Protein AF-A0A949W935-F1 (afdb_monomer)

Radius of gyration: 24.94 Å; Cα contacts (8 Å, |Δi|>4): 251; chains: 1; bounding box: 55×50×83 Å

Foldseek 3Di:
DDDDDDDDDPPPPPPPPPPPPPDDDPLQDDDDFVNVQVQVLVVQVVPFDFWFAWDPVLVVVCVVVQQWDQDVPQNQDIWGDVVVCQLLVQQFDTPPPDPDQGNDPDDDDDRRNTTGGPDTWGKGFPFFPDWADPDSFKIKTWTKIATDRPPSNPVSPSTTPGIDTDIFMWGRDSVGIHTDDD

Structure (mmCIF, N/CA/C/O backbone):
data_AF-A0A949W935-F1
#
_entry.id   AF-A0A949W935-F1
#
loop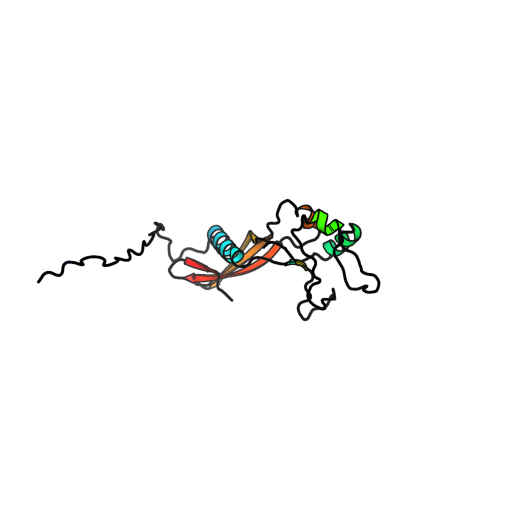_
_atom_site.group_PDB
_atom_site.id
_atom_site.type_symbol
_atom_site.label_atom_id
_atom_site.label_alt_id
_atom_site.label_comp_id
_atom_site.label_asym_id
_atom_site.label_entity_id
_atom_site.label_seq_id
_atom_site.pdbx_PDB_ins_code
_atom_site.Cartn_x
_atom_site.Cartn_y
_atom_site.Cartn_z
_atom_site.occupancy
_atom_site.B_iso_or_equiv
_atom_site.auth_seq_id
_atom_site.auth_comp_id
_atom_site.auth_asym_id
_atom_site.auth_atom_id
_atom_site.pdbx_PDB_model_num
ATOM 1 N N . MET A 1 1 ? 35.987 30.326 61.143 1.00 37.59 1 MET A N 1
ATOM 2 C CA . MET A 1 1 ? 36.252 29.909 59.749 1.00 37.59 1 MET A CA 1
ATOM 3 C C . MET A 1 1 ? 34.923 29.783 59.027 1.00 37.59 1 MET A C 1
ATOM 5 O O . MET A 1 1 ? 34.035 29.102 59.515 1.00 37.59 1 MET A O 1
ATOM 9 N N . ASN A 1 2 ? 34.791 30.535 57.937 1.00 37.44 2 ASN A N 1
ATOM 10 C CA . ASN A 1 2 ? 33.629 30.649 57.059 1.00 37.44 2 ASN A CA 1
ATOM 11 C C . ASN A 1 2 ? 33.675 29.574 55.967 1.00 37.44 2 ASN A C 1
ATOM 13 O O . ASN A 1 2 ? 34.666 29.539 55.245 1.00 37.44 2 ASN A O 1
ATOM 17 N N . VAL A 1 3 ? 32.585 28.829 55.768 1.00 41.47 3 VAL A N 1
ATOM 18 C CA . VAL A 1 3 ? 32.155 28.272 54.465 1.00 41.47 3 VAL A CA 1
ATOM 19 C C . VAL A 1 3 ? 30.617 28.233 54.514 1.00 41.47 3 VAL A C 1
ATOM 21 O O . VAL A 1 3 ? 30.042 27.401 55.201 1.00 41.47 3 VAL A O 1
ATOM 24 N N . LYS A 1 4 ? 29.922 29.325 54.176 1.00 39.19 4 LYS A N 1
ATOM 25 C CA . LYS A 1 4 ? 29.335 29.641 52.857 1.00 39.19 4 LYS A CA 1
ATOM 26 C C . LYS A 1 4 ? 28.553 28.488 52.196 1.00 39.19 4 LYS A C 1
ATOM 28 O O . LYS A 1 4 ? 29.149 27.561 51.675 1.00 39.19 4 LYS A O 1
ATOM 33 N N . HIS A 1 5 ? 27.229 28.681 52.169 1.00 37.78 5 HIS A N 1
ATOM 34 C CA . HIS A 1 5 ? 26.264 28.413 51.090 1.00 37.78 5 HIS A CA 1
ATOM 35 C C . HIS A 1 5 ? 26.341 27.103 50.288 1.00 37.78 5 HIS A C 1
ATOM 37 O O . HIS A 1 5 ? 27.242 26.924 49.481 1.00 37.78 5 HIS A O 1
ATOM 43 N N . ALA A 1 6 ? 25.235 26.350 50.311 1.00 38.25 6 ALA A N 1
ATOM 44 C CA . ALA A 1 6 ? 24.387 26.196 49.121 1.00 38.25 6 ALA A CA 1
ATOM 45 C C . ALA A 1 6 ? 22.997 25.658 49.517 1.00 38.25 6 ALA A C 1
ATOM 47 O O . ALA A 1 6 ? 22.800 24.468 49.739 1.00 38.25 6 ALA A O 1
ATOM 48 N N . PHE A 1 7 ? 22.029 26.571 49.611 1.00 41.03 7 PHE A N 1
ATOM 49 C CA . PHE A 1 7 ? 20.626 26.258 49.338 1.00 41.03 7 PHE A CA 1
ATOM 50 C C . PHE A 1 7 ? 20.459 25.955 47.837 1.00 41.03 7 PHE A C 1
ATOM 52 O O . PHE A 1 7 ? 21.315 26.343 47.042 1.00 41.03 7 PHE A O 1
ATOM 59 N N . SER A 1 8 ? 19.299 25.389 47.475 1.00 35.97 8 SER A N 1
ATOM 60 C CA . SER A 1 8 ? 18.724 25.245 46.118 1.00 35.97 8 SER A CA 1
ATOM 61 C C . SER A 1 8 ? 19.458 24.259 45.193 1.00 35.97 8 SER A C 1
ATOM 63 O O . SER A 1 8 ? 20.619 24.440 44.874 1.00 35.97 8 SER A O 1
ATOM 65 N N . HIS A 1 9 ? 18.863 23.165 44.719 1.00 36.59 9 HIS A N 1
ATOM 66 C CA . HIS A 1 9 ? 17.549 23.066 44.092 1.00 36.59 9 HIS A CA 1
ATOM 67 C C . HIS A 1 9 ? 16.904 21.695 44.355 1.00 36.59 9 HIS A C 1
ATOM 69 O O . HIS A 1 9 ? 17.311 20.686 43.783 1.00 36.59 9 HIS A O 1
ATOM 75 N N . LEU A 1 10 ? 15.831 21.669 45.148 1.00 36.34 10 LEU A N 1
ATOM 76 C CA . LEU A 1 10 ? 14.785 20.660 44.984 1.00 36.34 10 LEU A CA 1
ATOM 77 C C . LEU A 1 10 ? 14.138 20.947 43.627 1.00 36.34 10 LEU A C 1
ATOM 79 O O . LEU A 1 10 ? 13.329 21.866 43.501 1.00 36.34 10 LEU A O 1
ATOM 83 N N . GLN A 1 11 ? 14.552 20.217 42.591 1.00 37.44 11 GLN A N 1
ATOM 84 C CA . GLN A 1 11 ? 13.811 20.166 41.338 1.00 37.44 11 GLN A CA 1
ATOM 85 C C . GLN A 1 11 ? 12.489 19.460 41.626 1.00 37.44 11 GLN A C 1
ATOM 87 O O . GLN A 1 11 ? 12.366 18.240 41.562 1.00 37.44 11 GLN A O 1
ATOM 92 N N . LEU A 1 12 ? 11.503 20.273 41.995 1.00 35.59 12 LEU A N 1
ATOM 93 C CA . LEU A 1 12 ? 10.097 19.952 41.888 1.00 35.59 12 LEU A CA 1
ATOM 94 C C . LEU A 1 12 ? 9.855 19.650 40.403 1.00 35.59 12 LEU A C 1
ATOM 96 O O . LEU A 1 12 ? 9.681 20.560 39.593 1.00 35.59 12 LEU A O 1
ATOM 100 N N . ILE A 1 13 ? 9.929 18.374 40.027 1.00 37.50 13 ILE A N 1
ATOM 101 C CA . ILE A 1 13 ? 9.426 17.908 38.739 1.00 37.50 13 ILE A CA 1
ATOM 102 C C . ILE A 1 13 ? 7.914 18.073 38.839 1.00 37.50 13 ILE A C 1
ATOM 104 O O . ILE A 1 13 ? 7.187 17.176 39.261 1.00 37.50 13 ILE A O 1
ATOM 108 N N . ILE A 1 14 ? 7.445 19.272 38.501 1.00 37.84 14 ILE A N 1
ATOM 109 C CA . ILE A 1 14 ? 6.077 19.481 38.065 1.00 37.84 14 ILE A CA 1
ATOM 110 C C . ILE A 1 14 ? 5.993 18.668 36.782 1.00 37.84 14 ILE A C 1
ATOM 112 O O . ILE A 1 14 ? 6.378 19.121 35.704 1.00 37.84 14 ILE A O 1
ATOM 116 N N . VAL A 1 15 ? 5.549 17.419 36.922 1.00 38.03 15 VAL A N 1
ATOM 117 C CA . VAL A 1 15 ? 4.899 16.714 35.832 1.00 38.03 15 VAL A CA 1
ATOM 118 C C . VAL A 1 15 ? 3.756 17.639 35.461 1.00 38.03 15 VAL A C 1
ATOM 120 O O . VAL A 1 15 ? 2.747 17.718 36.160 1.00 38.03 15 VAL A O 1
ATOM 123 N N . ALA A 1 16 ? 3.975 18.432 34.415 1.00 37.12 16 ALA A N 1
ATOM 124 C CA . ALA A 1 16 ? 2.915 19.088 33.695 1.00 37.12 16 ALA A CA 1
ATOM 125 C C . ALA A 1 16 ? 2.084 17.955 33.099 1.00 37.12 16 ALA A C 1
ATOM 127 O O . ALA A 1 16 ? 2.235 17.571 31.941 1.00 37.12 16 ALA A O 1
ATOM 128 N N . SER A 1 17 ? 1.221 17.386 33.938 1.00 37.34 17 SER A N 1
ATOM 129 C CA . SER A 1 17 ? -0.054 16.862 33.523 1.00 37.34 17 SER A CA 1
ATOM 130 C C . SER A 1 17 ? -0.691 18.026 32.792 1.00 37.34 17 SER A C 1
ATOM 132 O O . SER A 1 17 ? -1.318 18.900 33.389 1.00 37.34 17 SER A O 1
ATOM 134 N N . VAL A 1 18 ? -0.464 18.077 31.483 1.00 40.22 18 VAL A N 1
ATOM 135 C CA . VAL A 1 18 ? -1.425 18.653 30.566 1.00 40.22 18 VAL A CA 1
ATOM 136 C C . VAL A 1 18 ? -2.667 17.812 30.810 1.00 40.22 18 VAL A C 1
ATOM 138 O O . VAL A 1 18 ? -2.900 16.793 30.167 1.00 40.22 18 VAL A O 1
ATOM 141 N N . VAL A 1 19 ? -3.428 18.213 31.828 1.00 38.22 19 VAL A N 1
ATOM 142 C CA . VAL A 1 19 ? -4.843 17.937 31.941 1.00 38.22 19 VAL A CA 1
ATOM 143 C C . VAL A 1 19 ? -5.409 18.687 30.750 1.00 38.22 19 VAL A C 1
ATOM 145 O O . VAL A 1 19 ? -5.862 19.824 30.845 1.00 38.22 19 VAL A O 1
ATOM 148 N N . CYS A 1 20 ? -5.278 18.065 29.576 1.00 37.75 20 CYS A N 1
ATOM 149 C CA . CYS A 1 20 ? -6.255 18.250 28.538 1.00 37.75 20 CYS A CA 1
ATOM 150 C C . CYS A 1 20 ? -7.566 18.003 29.260 1.00 37.75 20 CYS A C 1
ATOM 152 O O . CYS A 1 20 ? -7.806 16.920 29.791 1.00 37.75 20 CYS A O 1
ATOM 154 N N . SER A 1 21 ? -8.346 19.062 29.365 1.00 37.97 21 SER A N 1
ATOM 155 C CA . SER A 1 21 ? -9.757 19.051 29.661 1.00 37.97 21 SER A CA 1
ATOM 156 C C . SER A 1 21 ? -10.449 18.154 28.633 1.00 37.97 21 SER A C 1
ATOM 158 O O . SER A 1 21 ? -11.120 18.610 27.714 1.00 37.97 21 SER A O 1
ATOM 160 N N . SER A 1 22 ? -10.274 16.841 28.767 1.00 39.53 22 SER A N 1
ATOM 161 C CA . SER A 1 22 ? -11.191 15.863 28.229 1.00 39.53 22 SER A CA 1
ATOM 162 C C . SER A 1 22 ? -12.425 15.963 29.104 1.00 39.53 22 SER A C 1
ATOM 164 O O . SER A 1 22 ? -12.529 15.332 30.157 1.00 39.53 22 SER A O 1
ATOM 166 N N . CYS A 1 23 ? -13.334 16.835 28.667 1.00 46.38 23 CYS A N 1
ATOM 167 C CA . CYS A 1 23 ? -14.766 16.701 28.869 1.00 46.38 23 CYS A CA 1
ATOM 168 C C . CYS A 1 23 ? -15.108 15.218 29.026 1.00 46.38 23 CYS A C 1
ATOM 170 O O . CYS A 1 23 ? -14.696 14.428 28.175 1.00 46.38 23 CYS A O 1
ATOM 172 N N . GLY A 1 24 ? -15.795 14.870 30.119 1.00 42.03 24 GLY A N 1
ATOM 173 C CA . GLY A 1 24 ? -16.106 13.501 30.520 1.00 42.03 24 GLY A CA 1
ATOM 174 C C . GLY A 1 24 ? -16.406 12.602 29.329 1.00 42.03 24 GLY A C 1
ATOM 175 O O . GLY A 1 24 ? -17.503 12.628 28.774 1.00 42.03 24 GLY A O 1
ATOM 176 N N . ARG A 1 25 ? -15.405 11.824 28.916 1.00 55.44 25 ARG A N 1
ATOM 177 C CA . ARG A 1 25 ? -15.627 10.724 27.994 1.00 55.44 25 ARG A CA 1
ATOM 178 C C . ARG A 1 25 ? -16.309 9.662 28.825 1.00 55.44 25 ARG A C 1
ATOM 180 O O . ARG A 1 25 ? -15.706 9.144 29.759 1.00 55.44 25 ARG A O 1
ATOM 187 N N . ASP A 1 26 ? -17.576 9.409 28.520 1.00 62.25 26 ASP A N 1
ATOM 188 C CA . ASP A 1 26 ? -18.286 8.268 29.072 1.00 62.25 26 ASP A CA 1
ATOM 189 C C . ASP A 1 26 ? -17.419 7.023 28.820 1.00 62.25 26 ASP A C 1
ATOM 191 O O . ASP A 1 26 ? -17.167 6.687 27.654 1.00 62.25 26 ASP A O 1
ATOM 195 N N . PRO A 1 27 ? -16.928 6.348 29.875 1.00 60.19 27 PRO A N 1
ATOM 196 C CA . PRO A 1 27 ? -16.088 5.172 29.725 1.00 60.19 27 PRO A CA 1
ATOM 197 C C . PRO A 1 27 ? -16.829 4.031 29.036 1.00 60.19 27 PRO A C 1
ATOM 199 O O . PRO A 1 27 ? -16.161 3.079 28.647 1.00 60.19 27 PRO A O 1
ATOM 202 N N . ASN A 1 28 ? -18.154 4.135 28.831 1.00 66.62 28 ASN A N 1
ATOM 203 C CA . ASN A 1 28 ? -19.007 3.202 28.093 1.00 66.62 28 ASN A CA 1
ATOM 204 C C . ASN A 1 28 ? -19.289 3.603 26.634 1.00 66.62 28 ASN A C 1
ATOM 206 O O . ASN A 1 28 ? -19.871 2.803 25.897 1.00 66.62 28 ASN A O 1
ATOM 210 N N . ALA A 1 29 ? -18.808 4.759 26.161 1.00 79.56 29 ALA A N 1
ATOM 211 C CA . ALA A 1 29 ? -19.058 5.210 24.793 1.00 79.56 29 ALA A CA 1
ATOM 212 C C . ALA A 1 29 ? -18.579 4.182 23.737 1.00 79.56 29 ALA A C 1
ATOM 214 O O . ALA A 1 29 ? -17.490 3.603 23.872 1.00 79.56 29 ALA A O 1
ATOM 215 N N . PRO A 1 30 ? -19.379 3.910 22.688 1.00 87.06 30 PRO A N 1
ATOM 216 C CA . PRO A 1 30 ? -18.955 3.059 21.582 1.00 87.06 30 PRO A CA 1
ATOM 217 C C . PRO A 1 30 ? -17.835 3.737 20.781 1.00 87.06 30 PRO A C 1
ATOM 219 O O . PRO A 1 30 ? -17.790 4.963 20.685 1.00 87.06 30 PRO A O 1
ATOM 222 N N . LEU A 1 31 ? -16.951 2.938 20.172 1.00 91.00 31 LEU A N 1
ATOM 223 C CA . LEU A 1 31 ? -15.905 3.454 19.287 1.00 91.00 31 LEU A CA 1
ATOM 224 C C . LEU A 1 31 ? -16.539 4.183 18.095 1.00 91.00 31 LEU A C 1
ATOM 226 O O . LEU A 1 31 ? -17.261 3.577 17.298 1.00 91.00 31 LEU A O 1
ATOM 230 N N . THR A 1 32 ? -16.252 5.476 17.954 1.00 92.75 32 THR A N 1
ATOM 231 C CA . THR A 1 32 ? -16.741 6.270 16.821 1.00 92.75 32 THR A CA 1
ATOM 232 C C . THR A 1 32 ? -15.844 6.103 15.597 1.00 92.75 32 THR A C 1
ATOM 234 O O . THR A 1 32 ? -14.687 5.682 15.689 1.00 92.75 32 THR A O 1
ATOM 237 N N . ARG A 1 33 ? -16.363 6.453 14.414 1.00 93.56 33 ARG A N 1
ATOM 238 C CA . ARG A 1 33 ? -15.577 6.396 13.171 1.00 93.56 33 ARG A CA 1
ATOM 239 C C . ARG A 1 33 ? -14.441 7.411 13.178 1.00 93.56 33 ARG A C 1
ATOM 241 O O . ARG A 1 33 ? -13.371 7.114 12.653 1.00 93.56 33 ARG A O 1
ATOM 248 N N . GLU A 1 34 ? -14.660 8.579 13.767 1.00 93.12 34 GLU A N 1
ATOM 249 C CA . GLU A 1 34 ? -13.675 9.651 13.890 1.00 93.12 34 GLU A CA 1
ATOM 250 C C . GLU A 1 34 ? -12.519 9.213 14.793 1.00 93.12 34 GLU A C 1
ATOM 252 O O . GLU A 1 34 ? -11.354 9.341 14.414 1.00 93.12 34 GLU A O 1
ATOM 257 N N . GLU A 1 35 ? -12.836 8.620 15.948 1.00 92.75 35 GLU A N 1
ATOM 258 C CA . GLU A 1 35 ? -11.832 8.086 16.865 1.00 92.75 35 GLU A CA 1
ATOM 259 C C . GLU A 1 35 ? -11.051 6.932 16.230 1.00 92.75 35 GLU A C 1
ATOM 261 O O . GLU A 1 35 ? -9.819 6.951 16.241 1.00 92.75 35 GLU A O 1
ATOM 266 N N . ALA A 1 36 ? -11.745 5.976 15.605 1.00 93.81 36 ALA A N 1
ATOM 267 C CA . ALA A 1 36 ? -11.099 4.882 14.888 1.00 93.81 36 ALA A CA 1
ATOM 268 C C . ALA A 1 36 ? -10.170 5.412 13.786 1.00 93.81 36 ALA A C 1
ATOM 270 O O . ALA A 1 36 ? -9.017 5.002 13.694 1.00 93.81 36 ALA A O 1
ATOM 271 N N . THR A 1 37 ? -10.629 6.378 12.986 1.00 94.94 37 THR A N 1
ATOM 272 C CA . THR A 1 37 ? -9.827 6.995 11.919 1.00 94.94 37 THR A CA 1
ATOM 273 C C . THR A 1 37 ? -8.569 7.658 12.473 1.00 94.94 37 THR A C 1
ATOM 275 O O . THR A 1 37 ? -7.484 7.472 11.921 1.00 94.94 37 THR A O 1
ATOM 278 N N . MET A 1 38 ? -8.686 8.413 13.568 1.00 94.31 38 MET A N 1
ATOM 279 C CA . MET A 1 38 ? -7.549 9.065 14.217 1.00 94.31 38 MET A CA 1
AT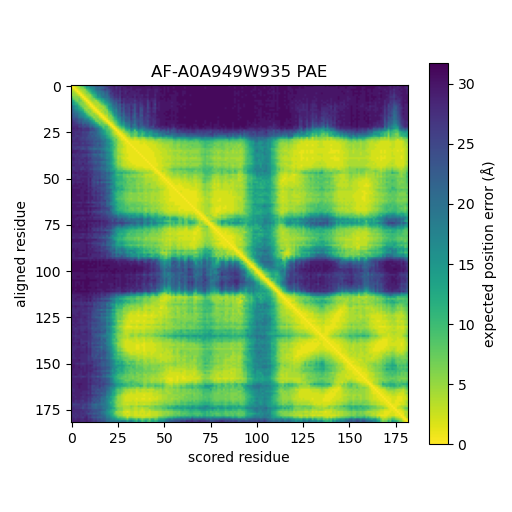OM 280 C C . MET A 1 38 ? -6.520 8.037 14.699 1.00 94.31 38 MET A C 1
ATOM 282 O O . MET A 1 38 ? -5.341 8.149 14.365 1.00 94.31 38 MET A O 1
ATOM 286 N N . GLN A 1 39 ? -6.960 7.017 15.434 1.00 92.94 39 GLN A N 1
ATOM 287 C CA . GLN A 1 39 ? -6.063 6.012 16.002 1.00 92.94 39 GLN A CA 1
ATOM 288 C C . GLN A 1 39 ? -5.432 5.110 14.939 1.00 92.94 39 GLN A C 1
ATOM 290 O O . GLN A 1 39 ? -4.245 4.798 15.025 1.00 92.94 39 GLN A O 1
ATOM 295 N N . ILE A 1 40 ? -6.181 4.739 13.894 1.00 93.50 40 ILE A N 1
ATOM 296 C CA . ILE A 1 40 ? -5.627 3.994 12.758 1.00 93.50 40 ILE A CA 1
ATOM 297 C C . ILE A 1 40 ? -4.579 4.845 12.046 1.00 93.50 40 ILE A C 1
ATOM 299 O O . ILE A 1 40 ? -3.491 4.352 11.778 1.00 93.50 40 ILE A O 1
ATOM 303 N N . ASN A 1 41 ? -4.847 6.124 11.770 1.00 91.69 41 ASN A N 1
ATOM 304 C CA . ASN A 1 41 ? -3.852 6.991 11.135 1.00 91.69 41 ASN A CA 1
ATOM 305 C C . ASN A 1 41 ? -2.591 7.157 12.000 1.00 91.69 41 ASN A C 1
ATOM 307 O O . ASN A 1 41 ? -1.488 7.146 11.457 1.00 91.69 41 ASN A O 1
ATOM 311 N N . GLN A 1 42 ? -2.727 7.255 13.327 1.00 91.00 42 GLN A N 1
ATOM 312 C CA . GLN A 1 42 ? -1.582 7.256 14.247 1.00 91.00 42 GLN A CA 1
ATOM 313 C C . GLN A 1 42 ? -0.794 5.939 14.175 1.00 91.00 42 GLN A C 1
ATOM 315 O O . GLN A 1 42 ? 0.432 5.966 14.080 1.00 91.00 42 GLN A O 1
ATOM 320 N N . HIS A 1 43 ? -1.484 4.795 14.153 1.00 90.25 43 HIS A N 1
ATOM 321 C CA . HIS A 1 43 ? -0.860 3.481 13.992 1.00 90.25 43 HIS A CA 1
ATOM 322 C C . HIS A 1 43 ? -0.135 3.346 12.639 1.00 90.25 43 HIS A C 1
ATOM 324 O O . HIS A 1 43 ? 1.003 2.886 12.581 1.00 90.25 43 HIS A O 1
ATOM 330 N N . LEU A 1 44 ? -0.761 3.788 11.546 1.00 87.81 44 LEU A N 1
ATOM 331 C CA . LEU A 1 44 ? -0.185 3.754 10.199 1.00 87.81 44 LEU A CA 1
ATOM 332 C C . LEU A 1 44 ? 1.017 4.696 10.056 1.00 87.81 44 LEU A C 1
ATOM 334 O O . LEU A 1 44 ? 1.976 4.359 9.364 1.00 87.81 44 LEU A O 1
ATOM 338 N N . ALA A 1 45 ? 1.019 5.844 10.739 1.00 86.50 45 ALA A N 1
ATOM 339 C CA . ALA A 1 45 ? 2.152 6.771 10.734 1.00 86.50 45 ALA A CA 1
ATOM 340 C C . ALA A 1 45 ? 3.432 6.145 11.317 1.00 86.50 45 ALA A C 1
ATOM 342 O O . ALA A 1 45 ? 4.533 6.503 10.901 1.00 86.50 45 ALA A O 1
ATOM 343 N N . GLN A 1 46 ? 3.296 5.179 12.229 1.00 83.94 46 GLN A N 1
ATOM 344 C CA . GLN A 1 46 ? 4.416 4.429 12.808 1.00 83.94 46 GLN A CA 1
ATOM 345 C C . GLN A 1 46 ? 4.928 3.306 11.887 1.00 83.94 46 GLN A C 1
ATOM 347 O O . GLN A 1 46 ? 5.957 2.697 12.174 1.00 83.94 46 GLN A O 1
ATOM 352 N N . ARG A 1 47 ? 4.232 3.019 10.778 1.00 79.06 47 ARG A N 1
ATOM 353 C CA . ARG A 1 47 ? 4.524 1.910 9.856 1.00 79.06 47 ARG A CA 1
ATOM 354 C C . ARG A 1 47 ? 4.722 2.422 8.424 1.00 79.06 47 ARG A C 1
ATOM 356 O O . ARG A 1 47 ? 3.896 2.144 7.553 1.00 79.06 47 ARG A O 1
ATOM 363 N N . PRO A 1 48 ? 5.805 3.175 8.154 1.00 72.50 48 PRO A N 1
ATOM 364 C CA . PRO A 1 48 ? 6.064 3.696 6.820 1.00 72.50 48 PRO A CA 1
ATOM 365 C C . PRO A 1 48 ? 6.235 2.575 5.791 1.00 72.50 48 PRO A C 1
ATOM 367 O O . PRO A 1 48 ? 6.915 1.577 6.042 1.00 72.50 48 PRO A O 1
ATOM 370 N N . ILE A 1 49 ? 5.666 2.768 4.599 1.00 76.44 49 ILE A N 1
ATOM 371 C CA . ILE A 1 49 ? 5.848 1.843 3.482 1.00 76.44 49 ILE A CA 1
ATOM 372 C C . ILE A 1 49 ? 7.116 2.207 2.718 1.00 76.44 49 ILE A C 1
ATOM 374 O O . ILE A 1 49 ? 7.305 3.347 2.299 1.00 76.44 49 ILE A O 1
ATOM 378 N N . THR A 1 50 ? 7.964 1.204 2.501 1.00 73.44 50 THR A N 1
ATOM 379 C CA . THR A 1 50 ? 9.227 1.323 1.755 1.00 73.44 50 THR A CA 1
ATOM 380 C C . THR A 1 50 ? 9.203 0.582 0.414 1.00 73.44 50 THR A C 1
ATOM 382 O O . THR A 1 50 ? 10.182 0.593 -0.334 1.00 73.44 50 THR A O 1
ATOM 385 N N . SER A 1 51 ? 8.090 -0.088 0.094 1.00 74.00 51 SER A N 1
ATOM 386 C CA . SER A 1 51 ? 7.899 -0.798 -1.169 1.00 74.00 51 SER A CA 1
ATOM 387 C C . SER A 1 51 ? 6.447 -0.730 -1.638 1.00 74.00 51 SER A C 1
ATOM 389 O O . SER A 1 51 ? 5.528 -1.070 -0.896 1.00 74.00 51 SER A O 1
ATOM 391 N N . LEU A 1 52 ? 6.252 -0.311 -2.887 1.00 76.25 52 LEU A N 1
ATOM 392 C CA . LEU A 1 52 ? 4.957 -0.218 -3.555 1.00 76.25 52 LEU A CA 1
ATOM 393 C C . LEU A 1 52 ? 4.751 -1.428 -4.456 1.00 76.25 52 LEU A C 1
ATOM 395 O O . LEU A 1 52 ? 5.532 -1.663 -5.376 1.00 76.25 52 LEU A O 1
ATOM 399 N N . LYS A 1 53 ? 3.682 -2.187 -4.228 1.00 77.88 53 LYS A N 1
ATOM 400 C CA . LYS A 1 53 ? 3.354 -3.343 -5.068 1.00 77.88 53 LYS A CA 1
ATOM 401 C C . LYS A 1 53 ? 2.771 -2.892 -6.404 1.00 77.88 53 LYS A C 1
ATOM 403 O O . LYS A 1 53 ? 1.917 -2.008 -6.438 1.00 77.88 53 LYS A O 1
ATOM 408 N N . LEU A 1 54 ? 3.183 -3.541 -7.488 1.00 76.19 54 LEU A N 1
ATOM 409 C CA . LEU A 1 54 ? 2.563 -3.365 -8.804 1.00 76.19 54 LEU A CA 1
ATOM 410 C C . LEU A 1 54 ? 1.285 -4.201 -8.908 1.00 76.19 54 LEU A C 1
ATOM 412 O O . LEU A 1 54 ? 1.268 -5.351 -8.463 1.00 76.19 54 LEU A O 1
ATOM 416 N N . THR A 1 55 ? 0.240 -3.668 -9.542 1.00 78.81 55 THR A N 1
ATOM 417 C CA . THR A 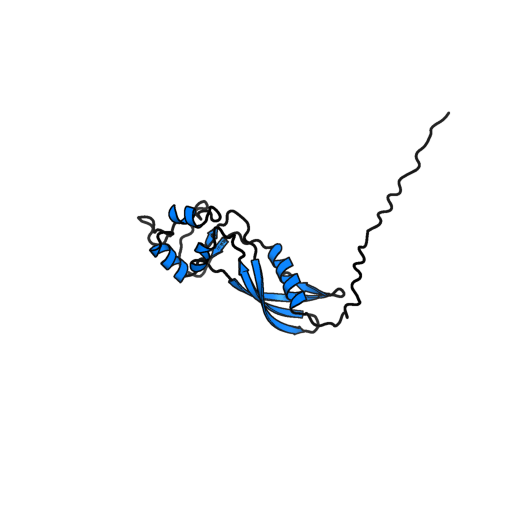1 55 ? -0.917 -4.492 -9.920 1.00 78.81 55 THR A CA 1
ATOM 418 C C . THR A 1 55 ? -0.545 -5.392 -11.097 1.00 78.81 55 THR A C 1
ATOM 420 O O . THR A 1 55 ? 0.401 -5.119 -11.842 1.00 78.81 55 THR A O 1
ATOM 423 N N . ARG A 1 56 ? -1.280 -6.492 -11.292 1.00 80.06 56 ARG A N 1
ATOM 424 C CA . ARG A 1 56 ? -1.049 -7.385 -12.439 1.00 80.06 56 ARG A CA 1
ATOM 425 C C . ARG A 1 56 ? -1.168 -6.632 -13.768 1.00 80.06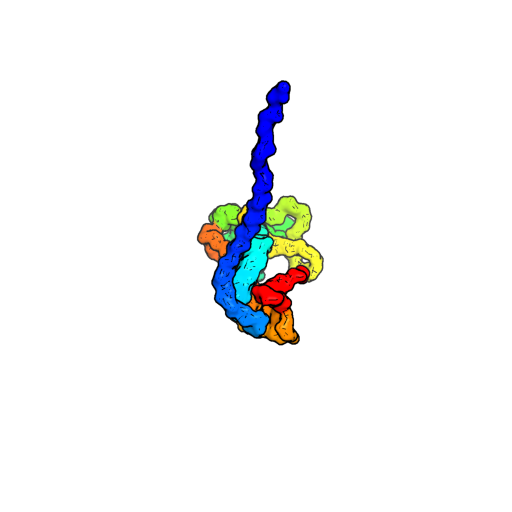 56 ARG A C 1
ATOM 427 O O . ARG A 1 56 ? -0.286 -6.747 -14.613 1.00 80.06 56 ARG A O 1
ATOM 434 N N . GLU A 1 57 ? -2.234 -5.856 -13.928 1.00 81.50 57 GLU A N 1
ATOM 435 C CA . GLU A 1 57 ? -2.467 -5.010 -15.105 1.00 81.50 57 GLU A CA 1
ATOM 436 C C . GLU A 1 57 ? -1.416 -3.906 -15.210 1.00 81.50 57 GLU A C 1
ATOM 438 O O . GLU A 1 57 ? -0.872 -3.666 -16.283 1.00 81.50 57 GLU A O 1
ATOM 443 N N . GLY A 1 58 ? -1.037 -3.319 -14.077 1.00 83.94 58 GLY A N 1
ATOM 444 C CA . GLY A 1 58 ? -0.001 -2.306 -13.985 1.00 83.94 58 GLY A CA 1
ATOM 445 C C . GLY A 1 58 ? 1.359 -2.777 -14.484 1.00 83.94 58 GLY A C 1
ATOM 446 O O . GLY A 1 58 ? 2.037 -2.026 -15.175 1.00 83.94 58 GLY A O 1
ATOM 447 N N . LYS A 1 59 ? 1.748 -4.034 -14.226 1.00 80.44 59 LYS A N 1
ATOM 448 C CA . LYS A 1 59 ? 2.975 -4.624 -14.798 1.00 80.44 59 LYS A CA 1
ATOM 449 C C . LYS A 1 59 ? 2.918 -4.693 -16.326 1.00 80.44 59 LYS A C 1
ATOM 451 O O . LYS A 1 59 ? 3.905 -4.378 -16.986 1.00 80.44 59 LYS A O 1
ATOM 456 N N . LEU A 1 60 ? 1.783 -5.119 -16.884 1.00 83.25 60 LEU A N 1
ATOM 457 C CA . LEU A 1 60 ? 1.598 -5.234 -18.334 1.00 83.25 60 LEU A CA 1
ATOM 458 C C . LEU A 1 60 ? 1.590 -3.857 -18.998 1.00 83.25 60 LEU A C 1
ATOM 460 O O . LEU A 1 60 ? 2.284 -3.652 -19.990 1.00 83.25 60 LEU A O 1
ATOM 464 N N . LEU A 1 61 ? 0.870 -2.907 -18.408 1.00 86.62 61 LEU A N 1
ATOM 465 C CA . LEU A 1 61 ? 0.814 -1.535 -18.888 1.00 86.62 61 LEU A CA 1
ATOM 466 C C . LEU A 1 61 ? 2.185 -0.858 -18.789 1.00 86.62 61 LEU A C 1
ATOM 468 O O . LEU A 1 61 ? 2.615 -0.208 -19.729 1.00 86.62 61 LEU A O 1
ATOM 472 N N . ALA A 1 62 ? 2.924 -1.065 -17.697 1.00 85.81 62 ALA A N 1
ATOM 473 C CA . ALA A 1 62 ? 4.272 -0.523 -17.545 1.00 85.81 62 ALA A CA 1
ATOM 474 C C . ALA A 1 62 ? 5.267 -1.119 -18.558 1.00 85.81 62 ALA A C 1
ATOM 476 O O . ALA A 1 62 ? 6.203 -0.432 -18.962 1.00 85.81 62 ALA A O 1
ATOM 477 N N . LEU A 1 63 ? 5.073 -2.371 -18.991 1.00 85.38 63 LEU A N 1
ATOM 478 C CA . LEU A 1 63 ? 5.830 -2.964 -20.099 1.00 85.38 63 LEU A CA 1
ATOM 479 C C . LEU A 1 63 ? 5.474 -2.319 -21.443 1.00 85.38 63 LEU A C 1
ATOM 481 O O . LEU A 1 63 ? 6.373 -1.988 -22.210 1.00 85.38 63 LEU A O 1
ATOM 485 N N . GLN A 1 64 ? 4.183 -2.118 -21.716 1.00 88.88 64 GLN A N 1
ATOM 486 C CA . GLN A 1 64 ? 3.707 -1.450 -22.935 1.00 88.88 64 GLN A CA 1
ATOM 487 C C . GLN A 1 64 ? 4.195 0.002 -23.012 1.00 88.88 64 GLN A C 1
ATOM 489 O O . GLN A 1 64 ? 4.691 0.438 -24.047 1.00 88.88 64 GLN A O 1
ATOM 494 N N . ASP A 1 65 ? 4.146 0.715 -21.888 1.00 88.94 65 ASP A N 1
ATOM 495 C CA . ASP A 1 65 ? 4.591 2.102 -21.766 1.00 88.94 65 ASP A CA 1
ATOM 496 C C . ASP A 1 65 ? 6.128 2.221 -21.713 1.00 88.94 65 ASP A C 1
ATOM 498 O O . ASP A 1 65 ? 6.662 3.333 -21.647 1.00 88.94 65 ASP A O 1
ATOM 502 N N . GLY A 1 66 ? 6.865 1.103 -21.752 1.00 86.19 66 GLY A N 1
ATOM 503 C CA . GLY A 1 66 ? 8.329 1.072 -21.748 1.00 86.19 66 GLY A CA 1
ATOM 504 C C . GLY A 1 66 ? 8.960 1.527 -20.429 1.00 86.19 66 GLY A C 1
ATOM 505 O O . GLY A 1 66 ? 10.119 1.937 -20.413 1.00 86.19 66 GLY A O 1
ATOM 506 N N . LEU A 1 67 ? 8.210 1.495 -19.326 1.00 83.12 67 LEU A N 1
ATOM 507 C CA . LEU A 1 67 ? 8.711 1.756 -17.973 1.00 83.12 67 LEU A CA 1
ATOM 508 C C . LEU A 1 67 ? 9.382 0.522 -17.368 1.00 83.12 67 LEU A C 1
ATOM 510 O O . LEU A 1 67 ? 10.301 0.643 -16.560 1.00 83.12 67 LEU A O 1
ATOM 514 N N . LEU A 1 68 ? 8.932 -0.665 -17.774 1.00 83.06 68 LEU A N 1
ATOM 515 C CA . LEU A 1 68 ? 9.564 -1.938 -17.462 1.00 83.06 68 LEU A CA 1
ATOM 516 C C . LEU A 1 68 ? 10.091 -2.588 -18.743 1.00 83.06 68 LEU A C 1
ATOM 518 O O . LEU A 1 68 ? 9.512 -2.434 -19.814 1.00 83.06 68 LEU A O 1
ATOM 522 N N . ALA A 1 69 ? 11.165 -3.357 -18.619 1.00 79.75 69 ALA A N 1
ATOM 523 C CA . ALA A 1 69 ? 11.755 -4.137 -19.695 1.00 79.75 69 ALA A CA 1
ATOM 524 C C . ALA A 1 69 ? 12.128 -5.539 -19.207 1.00 79.75 69 ALA A C 1
ATOM 526 O O . ALA A 1 69 ? 12.473 -5.737 -18.039 1.00 79.75 69 ALA A O 1
ATOM 527 N N . LYS A 1 70 ? 12.089 -6.510 -20.122 1.00 78.50 70 LYS A N 1
ATOM 528 C CA . LYS A 1 70 ? 12.629 -7.856 -19.901 1.00 78.50 70 LYS A CA 1
ATOM 529 C C . LYS A 1 70 ? 14.098 -7.868 -20.331 1.00 78.50 70 LYS A C 1
ATOM 531 O O . LYS A 1 70 ? 14.364 -7.568 -21.495 1.00 78.50 70 LYS A O 1
ATOM 536 N N . PRO A 1 71 ? 15.053 -8.190 -19.445 1.00 70.38 71 PRO A N 1
ATOM 537 C CA . PRO A 1 71 ? 16.446 -8.309 -19.841 1.00 70.38 71 PRO A CA 1
ATOM 538 C C . PRO A 1 71 ? 16.628 -9.474 -20.828 1.00 70.38 71 PRO A C 1
ATOM 540 O O . PRO A 1 71 ? 15.968 -10.510 -20.680 1.00 70.38 71 PRO A O 1
ATOM 543 N N . PRO A 1 72 ? 17.558 -9.361 -21.792 1.00 70.06 72 PRO A N 1
ATOM 544 C CA . PRO A 1 72 ? 17.951 -10.489 -22.631 1.00 70.06 72 PRO A CA 1
ATOM 545 C C . PRO A 1 72 ? 18.412 -11.666 -21.761 1.00 70.06 72 PRO A C 1
ATOM 547 O O . PRO A 1 72 ? 19.197 -11.479 -20.835 1.00 70.06 72 PRO A O 1
ATOM 550 N N . GLY A 1 73 ? 17.908 -12.872 -22.031 1.00 66.19 73 GLY A N 1
ATOM 551 C CA . GLY A 1 73 ? 18.267 -14.086 -21.282 1.00 66.19 73 GLY A CA 1
ATOM 552 C C . GLY A 1 73 ? 17.526 -14.301 -19.954 1.00 66.19 73 GLY A C 1
ATOM 553 O O . GLY A 1 73 ? 17.624 -15.387 -19.391 1.00 66.19 73 GLY A O 1
ATOM 554 N N . PHE A 1 74 ? 16.724 -13.337 -19.482 1.00 64.38 74 PHE A N 1
ATOM 555 C CA . PHE A 1 74 ? 15.986 -13.428 -18.214 1.00 64.38 74 PHE A CA 1
ATOM 556 C C . PHE A 1 74 ? 14.486 -13.185 -18.426 1.00 64.38 74 PHE A C 1
ATOM 558 O O . PHE A 1 74 ? 13.921 -12.187 -17.991 1.00 64.38 74 PHE A O 1
ATOM 565 N N . ALA A 1 75 ? 13.812 -14.122 -19.104 1.00 58.84 75 ALA A N 1
ATOM 566 C CA . ALA A 1 75 ? 12.407 -13.979 -19.517 1.00 58.84 75 ALA A CA 1
ATOM 567 C C . ALA A 1 75 ? 11.405 -13.774 -18.360 1.00 58.84 75 ALA A C 1
ATOM 569 O O . ALA A 1 75 ? 10.284 -13.310 -18.596 1.00 58.84 75 ALA A O 1
ATOM 570 N N . ARG A 1 76 ? 11.802 -14.134 -17.133 1.00 61.25 76 ARG A N 1
ATOM 571 C CA . ARG A 1 76 ? 10.998 -14.012 -15.909 1.00 61.25 76 ARG A CA 1
ATOM 572 C C . ARG A 1 76 ? 11.328 -12.773 -15.080 1.00 61.25 76 ARG A C 1
ATOM 574 O O . ARG A 1 76 ? 10.595 -12.496 -14.143 1.00 61.25 76 ARG A O 1
ATOM 581 N N . ASP A 1 77 ? 12.352 -12.003 -15.434 1.00 66.38 77 ASP A N 1
ATOM 582 C CA . ASP A 1 77 ? 12.738 -10.822 -14.667 1.00 66.38 77 ASP A CA 1
ATOM 583 C C . ASP A 1 77 ? 12.264 -9.557 -15.387 1.00 66.38 77 ASP A C 1
ATOM 585 O O . ASP A 1 77 ? 12.383 -9.429 -16.605 1.00 66.38 77 ASP A O 1
ATOM 589 N N . LEU A 1 78 ? 11.715 -8.606 -14.633 1.00 72.06 78 LEU A N 1
ATOM 590 C CA . LEU A 1 78 ? 11.396 -7.269 -15.128 1.00 72.06 78 LEU A CA 1
ATOM 591 C C . LEU A 1 78 ? 12.342 -6.281 -14.462 1.00 72.06 78 LEU A C 1
ATOM 593 O O . LEU A 1 78 ? 12.613 -6.372 -13.264 1.00 72.06 78 LEU A O 1
ATOM 597 N N . ARG A 1 79 ? 12.824 -5.318 -15.238 1.00 74.19 79 ARG A N 1
ATOM 598 C CA . ARG A 1 79 ? 13.649 -4.212 -14.754 1.00 74.19 79 ARG A CA 1
ATOM 599 C C . ARG A 1 79 ? 13.009 -2.892 -15.125 1.00 74.19 79 ARG A C 1
ATOM 601 O O . ARG A 1 79 ? 12.395 -2.786 -16.180 1.00 74.19 79 ARG A O 1
ATOM 608 N N . THR A 1 80 ? 13.170 -1.894 -14.270 1.00 77.06 80 THR A N 1
ATOM 609 C CA . THR A 1 80 ? 12.812 -0.512 -14.587 1.00 77.06 80 THR A CA 1
ATOM 610 C C . THR A 1 80 ? 13.737 0.042 -15.669 1.00 77.06 80 THR A C 1
ATOM 612 O O . THR A 1 80 ? 14.909 -0.330 -15.739 1.00 77.06 80 THR A O 1
ATOM 615 N N . THR A 1 81 ? 13.214 0.913 -16.526 1.00 78.69 81 THR A N 1
ATOM 616 C CA . THR A 1 81 ? 13.981 1.614 -17.567 1.00 78.69 81 THR A CA 1
ATOM 617 C C . THR A 1 81 ? 14.356 3.028 -17.112 1.00 78.69 81 THR A C 1
ATOM 619 O O . THR A 1 81 ? 13.826 3.531 -16.124 1.00 78.69 81 THR A O 1
ATOM 622 N N . GLN A 1 82 ? 15.202 3.731 -17.869 1.00 82.06 82 GLN A N 1
ATOM 623 C CA . GLN A 1 82 ? 15.460 5.162 -17.629 1.00 82.06 82 GLN A CA 1
ATOM 624 C C . GLN A 1 82 ? 14.176 6.008 -17.696 1.00 82.06 82 GLN A C 1
ATOM 626 O O . GLN A 1 82 ? 14.023 6.986 -16.967 1.00 82.06 82 GLN A O 1
ATOM 631 N N . LYS A 1 83 ? 13.203 5.599 -1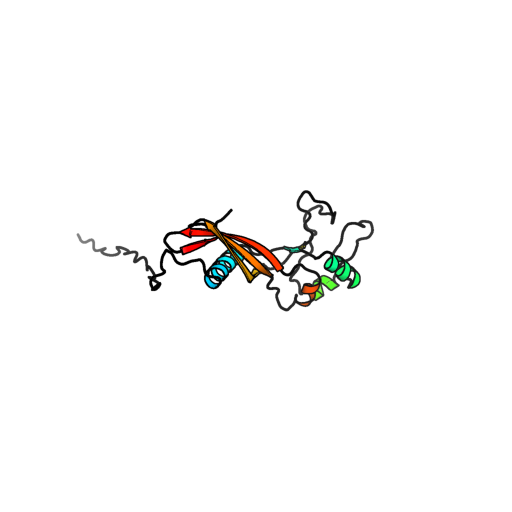8.524 1.00 82.75 83 LYS A N 1
ATOM 632 C CA . LYS A 1 83 ? 11.894 6.257 -18.611 1.00 82.75 83 LYS A CA 1
ATOM 633 C C . LYS A 1 83 ? 11.135 6.173 -17.284 1.00 82.75 83 LYS A C 1
ATOM 635 O O . LYS A 1 83 ? 10.454 7.120 -16.906 1.00 82.75 83 LYS A O 1
ATOM 640 N N . PHE A 1 84 ? 11.275 5.067 -16.557 1.00 82.06 84 PHE A N 1
ATOM 641 C CA . PHE A 1 84 ? 10.693 4.927 -15.225 1.00 82.06 84 PHE A CA 1
ATOM 642 C C . PHE A 1 84 ? 11.335 5.870 -14.203 1.00 82.06 84 PHE A C 1
ATOM 644 O O . PHE A 1 84 ? 10.622 6.465 -13.399 1.00 82.06 84 PHE A O 1
ATOM 651 N N . GLU A 1 85 ? 12.655 6.049 -14.233 1.00 78.81 85 GLU A N 1
ATOM 652 C CA . GLU A 1 85 ? 13.336 6.993 -13.336 1.00 78.81 85 GLU A CA 1
ATOM 653 C C . GLU A 1 85 ? 12.845 8.428 -13.559 1.00 78.81 85 GLU A C 1
ATOM 655 O O . GLU A 1 85 ? 12.535 9.126 -12.593 1.00 78.81 85 GLU A O 1
ATOM 660 N N . ALA A 1 86 ? 12.662 8.820 -14.824 1.00 80.06 86 ALA A N 1
ATOM 661 C CA . ALA A 1 86 ? 12.109 10.122 -15.185 1.00 80.06 86 ALA A CA 1
ATOM 662 C C . ALA A 1 86 ? 10.666 10.313 -14.679 1.00 80.06 86 ALA A C 1
ATOM 664 O O . ALA A 1 86 ? 10.363 11.334 -14.068 1.00 80.06 86 ALA A O 1
ATOM 665 N N . VAL A 1 87 ? 9.786 9.322 -14.881 1.00 78.00 87 VAL A N 1
ATOM 666 C CA . VAL A 1 87 ? 8.366 9.401 -14.471 1.00 78.00 87 VAL A CA 1
ATOM 667 C C . VAL A 1 87 ? 8.188 9.267 -12.957 1.00 78.00 87 VAL A C 1
ATOM 669 O O . VAL A 1 87 ? 7.250 9.813 -12.392 1.00 78.00 87 VAL A O 1
ATOM 672 N N . SER A 1 88 ? 9.078 8.548 -12.273 1.00 75.75 88 SER A N 1
ATOM 673 C CA . SER A 1 88 ? 9.024 8.404 -10.815 1.00 75.75 88 SER A CA 1
ATOM 674 C C . SER A 1 88 ? 9.620 9.593 -10.059 1.00 75.75 88 SER A C 1
ATOM 676 O O . SER A 1 88 ? 9.516 9.635 -8.833 1.00 75.75 88 SER A O 1
ATOM 678 N N . GLY A 1 89 ? 10.277 10.534 -10.749 1.00 72.69 89 GLY A N 1
ATOM 679 C CA . GLY A 1 89 ? 10.945 11.679 -10.126 1.00 72.69 89 GLY A CA 1
ATOM 680 C C . GLY A 1 89 ? 11.991 11.276 -9.081 1.00 72.69 89 GLY A C 1
ATOM 681 O O . GLY A 1 89 ? 12.167 11.979 -8.089 1.00 72.69 89 GLY A O 1
ATOM 682 N N . GLY A 1 90 ? 12.617 10.102 -9.236 1.00 68.88 90 GLY A N 1
ATOM 683 C CA . GLY A 1 90 ? 13.561 9.549 -8.256 1.00 68.88 90 GLY A CA 1
ATOM 684 C C . GLY A 1 90 ? 12.930 9.081 -6.935 1.00 68.88 90 GLY A C 1
ATOM 685 O O . GLY A 1 90 ? 13.652 8.701 -6.009 1.00 68.88 90 GLY A O 1
ATOM 686 N N . LEU A 1 91 ? 11.594 9.061 -6.827 1.00 69.19 91 LEU A N 1
ATOM 687 C CA . LEU A 1 91 ? 10.889 8.524 -5.659 1.00 69.19 91 LEU A CA 1
ATOM 688 C C . LEU A 1 91 ? 11.133 7.023 -5.493 1.00 69.19 91 LEU A C 1
ATOM 690 O O . LEU A 1 91 ? 11.045 6.504 -4.383 1.00 69.19 91 LEU A O 1
ATOM 694 N N . LEU A 1 92 ? 11.400 6.312 -6.589 1.00 70.00 92 LEU A N 1
ATOM 695 C CA . LEU A 1 92 ? 11.474 4.859 -6.602 1.00 70.00 92 LEU A CA 1
ATOM 696 C C . LEU A 1 92 ? 12.869 4.391 -7.028 1.00 70.00 92 LEU A C 1
ATOM 698 O O . LEU A 1 92 ? 13.396 4.825 -8.046 1.00 70.00 92 LEU A O 1
ATOM 702 N N . LYS A 1 93 ? 13.468 3.502 -6.229 1.00 63.28 93 LYS A N 1
ATOM 703 C CA . LYS A 1 93 ? 14.764 2.864 -6.486 1.00 63.28 93 LYS A CA 1
ATOM 704 C C . LYS A 1 93 ? 14.583 1.487 -7.118 1.00 63.28 93 LYS A C 1
ATOM 706 O O . LYS A 1 93 ? 13.633 0.760 -6.814 1.00 63.28 93 LYS A O 1
ATOM 711 N N . GLN A 1 94 ? 15.551 1.115 -7.953 1.00 58.31 94 GLN A N 1
ATOM 712 C CA . GLN A 1 94 ? 15.630 -0.201 -8.576 1.00 58.31 94 GLN A CA 1
ATOM 713 C C . GLN A 1 94 ? 15.778 -1.311 -7.517 1.00 58.31 94 GLN A C 1
ATOM 715 O O . GLN A 1 94 ? 16.503 -1.179 -6.531 1.00 58.31 94 GLN A O 1
ATOM 720 N N . GLY A 1 95 ? 15.074 -2.426 -7.712 1.00 51.66 95 GLY A N 1
ATOM 721 C CA . GLY A 1 95 ? 15.085 -3.589 -6.820 1.00 51.66 95 GLY A CA 1
ATOM 722 C C . GLY A 1 95 ? 16.210 -4.595 -7.093 1.00 51.66 95 GLY A C 1
ATOM 723 O O . GLY A 1 95 ? 15.921 -5.785 -7.133 1.00 51.66 95 GLY A O 1
ATOM 724 N N . THR A 1 96 ? 17.456 -4.156 -7.299 1.00 42.69 96 THR A N 1
ATOM 725 C CA . THR A 1 96 ? 18.560 -5.027 -7.774 1.00 42.69 96 THR A CA 1
ATOM 726 C C . THR A 1 96 ? 19.800 -5.139 -6.878 1.00 42.69 96 THR A C 1
ATOM 728 O O . THR A 1 96 ? 20.727 -5.835 -7.272 1.00 42.69 96 THR A O 1
ATOM 731 N N . ASP A 1 97 ? 19.817 -4.583 -5.661 1.00 35.69 97 ASP A N 1
ATOM 732 C CA . ASP A 1 97 ? 21.009 -4.660 -4.778 1.00 35.69 97 ASP A CA 1
ATOM 733 C C . A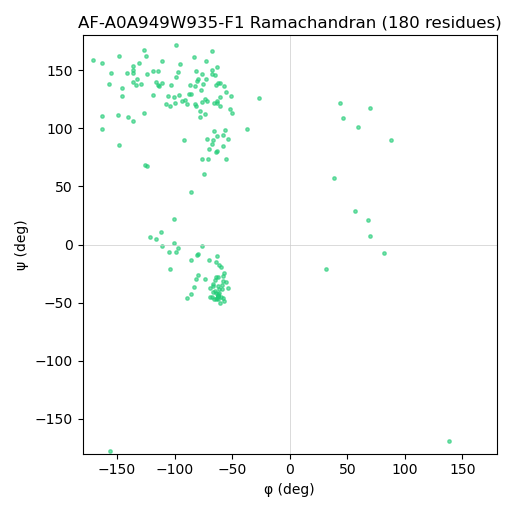SP A 1 97 ? 20.928 -5.724 -3.666 1.00 35.69 97 ASP A C 1
ATOM 735 O O . ASP A 1 97 ? 21.620 -5.653 -2.654 1.00 35.69 97 ASP A O 1
ATOM 739 N N . LEU A 1 98 ? 20.086 -6.743 -3.834 1.00 32.28 98 LEU A N 1
ATOM 740 C CA . LEU A 1 98 ? 20.196 -7.992 -3.075 1.00 32.28 98 LEU A CA 1
ATOM 741 C C . LEU A 1 98 ? 20.169 -9.155 -4.071 1.00 32.28 98 LEU A C 1
ATOM 743 O O . LEU A 1 98 ? 19.387 -9.101 -5.025 1.00 32.28 98 LEU A O 1
ATOM 747 N N . PRO A 1 99 ? 21.010 -10.189 -3.888 1.00 32.19 99 PRO A N 1
ATOM 748 C CA . PRO A 1 99 ? 21.105 -11.277 -4.843 1.00 32.19 99 PRO A CA 1
ATOM 749 C C . PRO A 1 99 ? 19.745 -11.966 -4.947 1.00 32.19 99 PRO A C 1
ATOM 751 O O . PRO A 1 99 ? 19.170 -12.394 -3.946 1.00 32.19 99 PRO A O 1
ATOM 754 N N . SER A 1 100 ? 19.268 -12.088 -6.187 1.00 31.62 100 SER A N 1
ATOM 755 C CA . SER A 1 100 ? 18.137 -12.912 -6.627 1.00 31.62 100 SER A CA 1
ATOM 756 C C . SER A 1 100 ? 16.778 -12.620 -5.982 1.00 31.62 100 SER A C 1
ATOM 758 O O . SER A 1 100 ? 16.439 -13.176 -4.943 1.00 31.62 100 SER A O 1
ATOM 760 N N . VAL A 1 101 ? 15.913 -11.891 -6.697 1.00 36.12 101 VAL A N 1
ATOM 761 C CA . VAL A 1 101 ? 14.474 -12.179 -6.652 1.00 36.12 101 VAL A CA 1
ATOM 762 C C . VAL A 1 101 ? 13.895 -12.136 -8.063 1.00 36.12 101 VAL A C 1
ATOM 764 O O . VAL A 1 101 ? 13.712 -11.081 -8.662 1.00 36.12 101 VAL A O 1
ATOM 767 N N . ILE A 1 102 ? 13.608 -13.341 -8.541 1.00 33.66 102 ILE A N 1
ATOM 768 C CA . ILE A 1 102 ? 12.855 -13.680 -9.745 1.00 33.66 102 ILE A CA 1
ATOM 769 C C . ILE A 1 102 ? 11.412 -13.187 -9.562 1.00 33.66 102 ILE A C 1
ATOM 771 O O . ILE A 1 102 ? 10.823 -13.422 -8.502 1.00 33.66 102 ILE A O 1
ATOM 775 N N . LEU A 1 103 ? 10.797 -12.573 -10.579 1.00 38.53 103 LEU A N 1
ATOM 776 C CA . LEU A 1 103 ? 9.335 -12.402 -10.595 1.00 38.53 103 LEU A CA 1
ATOM 777 C C . LEU A 1 103 ? 8.701 -13.748 -10.967 1.00 38.53 103 LEU A C 1
ATOM 779 O O . LEU A 1 103 ? 8.271 -13.981 -12.095 1.00 38.53 103 LEU A O 1
ATOM 783 N N . ALA A 1 104 ? 8.713 -14.686 -10.022 1.00 32.00 104 ALA A N 1
ATOM 784 C CA . ALA A 1 104 ? 7.970 -15.928 -10.132 1.00 32.00 104 ALA A CA 1
ATOM 785 C C . ALA A 1 104 ? 6.610 -15.742 -9.458 1.00 32.00 104 ALA A C 1
ATOM 787 O O . ALA A 1 104 ? 6.524 -15.409 -8.274 1.00 32.00 104 ALA A O 1
ATOM 788 N N . SER A 1 105 ? 5.549 -15.986 -10.224 1.00 34.28 105 SER A N 1
ATOM 789 C CA . SER A 1 105 ? 4.211 -16.203 -9.696 1.00 34.28 105 SER A CA 1
ATOM 790 C C . SER A 1 105 ? 4.182 -17.558 -8.989 1.00 34.28 105 SER A C 1
ATOM 792 O O . SER A 1 105 ? 3.810 -18.530 -9.623 1.00 34.28 105 SER A O 1
ATOM 794 N N . ASP A 1 106 ? 4.633 -17.662 -7.738 1.00 30.06 106 ASP A N 1
ATOM 795 C CA . ASP A 1 106 ? 4.189 -18.749 -6.851 1.00 30.06 106 ASP A CA 1
ATOM 796 C C . ASP A 1 106 ? 4.478 -18.476 -5.361 1.00 30.06 106 ASP A C 1
ATOM 798 O O . ASP A 1 106 ? 5.613 -18.426 -4.889 1.00 30.06 106 ASP A O 1
ATOM 802 N N . SER A 1 107 ? 3.364 -18.251 -4.661 1.00 38.22 107 SER A N 1
ATOM 803 C CA . SER A 1 107 ? 2.925 -18.625 -3.302 1.00 38.22 107 SER A CA 1
ATOM 804 C C . SER A 1 107 ? 3.857 -18.795 -2.092 1.00 38.22 107 SER A C 1
ATOM 806 O O . SER A 1 107 ? 3.338 -18.656 -0.985 1.00 38.22 107 SER A O 1
ATOM 808 N N . HIS A 1 108 ? 5.169 -19.023 -2.171 1.00 34.19 108 HIS A N 1
ATOM 809 C CA . HIS A 1 108 ? 5.932 -19.341 -0.952 1.00 34.19 108 HIS A CA 1
ATOM 810 C C . HIS A 1 108 ? 7.324 -18.693 -0.903 1.00 34.19 108 HIS A C 1
ATOM 812 O O . HIS A 1 108 ? 8.260 -19.135 -1.555 1.00 34.19 108 HIS A O 1
ATOM 818 N N . LYS A 1 109 ? 7.454 -17.704 0.001 1.00 35.22 109 LYS A N 1
ATOM 819 C CA . LYS A 1 109 ? 8.661 -16.950 0.421 1.00 35.22 109 LYS A CA 1
ATOM 820 C C . LYS A 1 109 ? 9.003 -15.702 -0.417 1.00 35.22 109 LYS A C 1
ATOM 822 O O . LYS A 1 109 ? 9.811 -15.737 -1.330 1.00 35.22 109 LYS A O 1
ATOM 827 N N . ARG A 1 110 ? 8.440 -14.563 0.020 1.00 38.50 110 ARG A N 1
ATOM 828 C CA . ARG A 1 110 ? 8.953 -13.179 -0.130 1.00 38.50 110 ARG A CA 1
ATOM 829 C C . ARG A 1 110 ? 9.623 -12.848 -1.479 1.00 38.50 110 ARG A C 1
ATOM 831 O O . ARG A 1 110 ? 10.750 -12.362 -1.511 1.00 38.50 110 ARG A O 1
ATOM 838 N N . THR A 1 111 ? 8.910 -13.024 -2.584 1.00 40.06 111 THR A N 1
ATOM 839 C CA . THR A 1 111 ? 9.252 -12.358 -3.844 1.00 40.06 111 THR A CA 1
ATOM 840 C C . THR A 1 111 ? 8.778 -10.900 -3.768 1.00 40.06 111 THR A C 1
ATOM 842 O O . THR A 1 111 ? 7.585 -10.609 -3.703 1.00 40.06 111 THR A O 1
ATOM 845 N N . ASN A 1 112 ? 9.723 -9.958 -3.679 1.00 47.97 112 ASN A N 1
ATOM 846 C CA . ASN A 1 112 ? 9.471 -8.513 -3.648 1.00 47.97 112 ASN A CA 1
ATOM 847 C C . ASN A 1 112 ? 8.998 -8.009 -5.023 1.00 47.97 112 ASN A C 1
ATOM 849 O O . ASN A 1 112 ? 9.738 -7.341 -5.742 1.00 47.97 112 ASN A O 1
ATOM 853 N N . GLU A 1 113 ? 7.756 -8.314 -5.392 1.00 52.78 113 GLU A N 1
ATOM 854 C CA . GLU A 1 113 ? 7.084 -7.745 -6.564 1.00 52.78 113 GLU A CA 1
ATOM 855 C C . GLU A 1 113 ? 6.659 -6.288 -6.305 1.00 52.78 113 GLU A C 1
ATOM 857 O O . GLU A 1 113 ? 5.473 -5.944 -6.291 1.00 52.78 113 GLU A O 1
ATOM 862 N N . GLY A 1 114 ? 7.632 -5.422 -6.036 1.00 60.84 114 GLY A N 1
ATOM 863 C CA . GLY A 1 114 ? 7.361 -4.044 -5.671 1.00 60.84 114 GLY A CA 1
ATOM 864 C C . GLY A 1 114 ? 8.511 -3.100 -5.970 1.00 60.84 114 GLY A C 1
ATOM 865 O O . GLY A 1 114 ? 9.686 -3.453 -5.904 1.00 60.84 114 GLY A O 1
ATOM 866 N N . LEU A 1 115 ? 8.144 -1.869 -6.293 1.00 69.12 115 LEU A N 1
ATOM 867 C CA . LEU A 1 115 ? 9.054 -0.757 -6.500 1.00 69.12 115 LEU A CA 1
ATOM 868 C C . LEU A 1 115 ? 9.511 -0.275 -5.124 1.00 69.12 115 LEU A C 1
ATOM 870 O O . LEU A 1 115 ? 8.676 0.043 -4.276 1.00 69.12 115 LEU A O 1
ATOM 874 N N . ARG A 1 116 ? 10.818 -0.259 -4.860 1.00 70.44 116 ARG A N 1
ATOM 875 C CA . ARG A 1 116 ? 11.335 0.286 -3.598 1.00 70.44 116 ARG A CA 1
ATOM 876 C C . ARG A 1 116 ? 11.219 1.794 -3.626 1.00 70.44 116 ARG A C 1
ATOM 878 O O . ARG A 1 116 ? 11.460 2.391 -4.667 1.00 70.44 116 ARG A O 1
ATOM 885 N N . THR A 1 117 ? 10.898 2.410 -2.502 1.00 70.38 117 THR A N 1
ATOM 886 C CA . THR A 1 117 ? 10.823 3.867 -2.405 1.00 70.38 117 THR A CA 1
ATOM 887 C C . THR A 1 117 ? 12.104 4.420 -1.783 1.00 70.38 117 THR A C 1
ATOM 889 O O . THR A 1 117 ? 12.727 3.790 -0.929 1.00 70.38 117 THR A O 1
ATOM 892 N N . THR A 1 118 ? 12.549 5.584 -2.249 1.00 70.62 118 THR A N 1
ATOM 893 C CA . THR A 1 118 ? 13.690 6.329 -1.695 1.00 70.62 118 THR A CA 1
ATOM 894 C C . THR A 1 118 ? 13.304 7.111 -0.451 1.00 70.62 118 THR A C 1
ATOM 896 O O . THR A 1 118 ? 14.146 7.337 0.415 1.00 70.62 118 THR A O 1
ATOM 899 N N . ALA A 1 119 ? 12.027 7.471 -0.352 1.00 71.25 119 ALA A N 1
ATOM 900 C CA . ALA A 1 119 ? 11.415 8.091 0.806 1.00 71.25 119 ALA A CA 1
ATOM 901 C C . ALA A 1 119 ? 10.285 7.200 1.355 1.00 71.25 119 ALA A C 1
ATOM 903 O O . ALA A 1 119 ? 9.628 6.491 0.582 1.00 71.25 119 ALA A O 1
ATOM 904 N N . PRO A 1 120 ? 10.029 7.229 2.672 1.00 74.69 120 PRO A N 1
ATOM 905 C CA . PRO A 1 120 ? 8.833 6.640 3.261 1.00 74.69 120 PRO A CA 1
ATOM 906 C C . PRO A 1 120 ? 7.551 7.109 2.561 1.00 74.69 120 PRO A C 1
ATOM 908 O O . PRO A 1 120 ? 7.318 8.309 2.430 1.00 74.69 120 PRO A O 1
ATOM 911 N N . ILE A 1 121 ? 6.700 6.170 2.143 1.00 78.25 121 ILE A N 1
ATOM 912 C CA . ILE A 1 121 ? 5.350 6.482 1.669 1.00 78.25 121 ILE A CA 1
ATOM 913 C C . ILE A 1 121 ? 4.396 6.415 2.851 1.00 78.25 121 ILE A C 1
ATOM 915 O O . ILE A 1 121 ? 4.298 5.396 3.543 1.00 78.25 121 ILE A O 1
ATOM 919 N N . HIS A 1 122 ? 3.684 7.516 3.068 1.00 82.12 122 HIS A N 1
ATOM 920 C CA . HIS A 1 122 ? 2.661 7.588 4.094 1.00 82.12 122 HIS A CA 1
ATOM 921 C C . HIS A 1 122 ? 1.374 6.929 3.616 1.00 82.12 122 HIS A C 1
ATOM 923 O O . HIS A 1 122 ? 0.956 7.068 2.465 1.00 82.12 122 HIS A O 1
ATOM 929 N N . VAL A 1 123 ? 0.723 6.248 4.547 1.00 86.62 123 VAL A N 1
ATOM 930 C CA . VAL A 1 123 ? -0.574 5.615 4.349 1.00 86.62 123 VAL A CA 1
ATOM 931 C C . VAL A 1 123 ? -1.572 6.330 5.234 1.00 86.62 123 VAL A C 1
ATOM 933 O O . VAL A 1 123 ? -1.271 6.642 6.385 1.00 86.62 123 VAL A O 1
ATOM 936 N N . SER A 1 124 ? -2.758 6.595 4.707 1.00 88.75 124 SER A N 1
ATOM 937 C CA . SER A 1 124 ? -3.867 7.101 5.509 1.00 88.75 124 SER A CA 1
ATOM 938 C C . SER A 1 124 ? -5.129 6.308 5.261 1.00 88.75 124 SER A C 1
ATOM 940 O O . SER A 1 124 ? -5.316 5.744 4.185 1.00 88.75 124 SER A O 1
ATOM 942 N N . VAL A 1 125 ? -6.026 6.336 6.236 1.00 91.44 125 VAL A N 1
ATOM 943 C CA . VAL A 1 125 ? -7.399 5.871 6.065 1.00 91.44 125 VAL A CA 1
ATOM 944 C C . VAL A 1 125 ? -8.097 6.747 5.027 1.00 91.44 125 VAL A C 1
ATOM 946 O O . VAL A 1 125 ? -8.165 7.964 5.181 1.00 91.44 125 VAL A O 1
ATOM 949 N N . GLU A 1 126 ? -8.614 6.121 3.976 1.00 91.06 126 GLU A N 1
ATOM 950 C CA . GLU A 1 126 ? -9.539 6.742 3.026 1.00 91.06 126 GLU A CA 1
ATOM 951 C C . GLU A 1 126 ? -10.977 6.624 3.535 1.00 91.06 126 GLU A C 1
ATOM 953 O O . GLU A 1 126 ? -11.743 7.581 3.470 1.00 91.06 126 GLU A O 1
ATOM 958 N N . GLN A 1 127 ? -11.346 5.456 4.075 1.00 91.88 127 GLN A N 1
ATOM 959 C CA . GLN A 1 127 ? -12.703 5.209 4.554 1.00 91.88 127 GLN A CA 1
ATOM 960 C C . GLN A 1 127 ? -12.759 4.093 5.602 1.00 91.88 127 GLN A C 1
ATOM 962 O O . GLN A 1 127 ? -12.193 3.021 5.400 1.00 91.88 127 GLN A O 1
ATOM 967 N N . ILE A 1 128 ? -13.551 4.281 6.662 1.00 93.94 128 ILE A N 1
ATOM 968 C CA . ILE A 1 128 ? -13.993 3.184 7.537 1.00 93.94 128 ILE A CA 1
ATOM 969 C C . ILE A 1 128 ? -15.186 2.473 6.889 1.00 93.94 128 ILE A C 1
ATOM 971 O O . ILE A 1 128 ? -16.227 3.088 6.649 1.00 93.94 128 ILE A O 1
ATOM 975 N N . LYS A 1 129 ? -15.045 1.177 6.604 1.00 93.50 129 LYS A N 1
ATOM 976 C CA . LYS A 1 129 ? -16.107 0.339 6.024 1.00 93.50 129 LYS A CA 1
ATOM 977 C C . LYS A 1 129 ? -17.063 -0.189 7.087 1.00 93.50 129 LYS A C 1
ATOM 979 O O . LYS A 1 129 ? -18.262 -0.251 6.841 1.00 93.50 129 LYS A O 1
ATOM 984 N N . GLY A 1 130 ? -16.552 -0.522 8.270 1.00 92.44 130 GLY A N 1
ATOM 985 C CA . GLY A 1 130 ? -17.375 -1.036 9.358 1.00 92.44 130 GLY A CA 1
ATOM 986 C C . GLY A 1 130 ? -16.623 -1.140 10.676 1.00 92.44 130 GLY A C 1
ATOM 987 O O . GLY A 1 130 ? -15.396 -1.199 10.696 1.00 92.44 130 GLY A O 1
ATOM 988 N N . ILE A 1 131 ? -17.388 -1.166 11.765 1.00 95.25 131 ILE A N 1
ATOM 989 C CA . ILE A 1 131 ? -16.916 -1.445 13.121 1.00 95.25 131 ILE A CA 1
ATOM 990 C C . ILE A 1 131 ? -17.793 -2.582 13.638 1.00 95.25 131 ILE A C 1
ATOM 992 O O . ILE A 1 131 ? -19.003 -2.410 13.777 1.00 95.25 131 ILE A O 1
ATOM 996 N N . ALA A 1 132 ? -17.200 -3.749 13.851 1.00 93.81 132 ALA A N 1
ATOM 997 C CA . ALA A 1 132 ? -17.888 -4.941 14.321 1.00 93.81 132 ALA A CA 1
ATOM 998 C C . ALA A 1 132 ? -17.506 -5.204 15.778 1.00 93.81 132 ALA A C 1
ATOM 1000 O O . ALA A 1 132 ? -16.330 -5.382 16.094 1.00 93.81 132 ALA A O 1
ATOM 1001 N N . LEU A 1 133 ? -18.491 -5.225 16.674 1.00 90.75 133 LEU A N 1
ATOM 1002 C CA . LEU A 1 133 ? -18.262 -5.579 18.070 1.00 90.75 133 LEU A CA 1
ATOM 1003 C C . LEU A 1 133 ? -17.984 -7.085 18.166 1.00 90.75 133 LEU A C 1
ATOM 1005 O O . LEU A 1 133 ? -18.806 -7.888 17.731 1.00 90.75 133 LEU A O 1
ATOM 1009 N N . ILE A 1 134 ? -16.839 -7.461 18.737 1.00 90.50 134 ILE A N 1
ATOM 1010 C CA . ILE A 1 134 ? -16.510 -8.862 19.037 1.00 90.50 134 ILE A CA 1
ATOM 1011 C C . ILE A 1 134 ? -17.014 -9.197 20.440 1.00 90.50 134 ILE A C 1
ATOM 1013 O O . ILE A 1 134 ? -17.645 -10.226 20.659 1.00 90.50 134 ILE A O 1
ATOM 1017 N N . ASN A 1 135 ? -16.743 -8.309 21.398 1.00 88.31 135 ASN A N 1
ATOM 1018 C CA . ASN A 1 135 ? -17.256 -8.369 22.763 1.00 88.31 135 ASN A CA 1
ATOM 1019 C C . ASN A 1 135 ? -17.248 -6.963 23.390 1.00 88.31 135 ASN A C 1
ATOM 1021 O O . ASN A 1 135 ? -16.865 -5.993 22.743 1.00 88.31 135 ASN A O 1
ATOM 1025 N N . GLN A 1 136 ? -17.643 -6.846 24.660 1.00 84.75 136 GLN A N 1
ATOM 1026 C CA . GLN A 1 136 ? -17.759 -5.557 25.361 1.00 84.75 136 GLN A CA 1
ATOM 1027 C C . GLN A 1 136 ? -16.461 -4.724 25.386 1.00 84.75 136 GLN A C 1
ATOM 1029 O O . GLN A 1 136 ? -16.530 -3.497 25.466 1.00 84.75 136 GLN A O 1
ATOM 1034 N N . ASN A 1 137 ? -15.299 -5.374 25.264 1.00 90.00 137 ASN A N 1
ATOM 1035 C CA . ASN A 1 137 ? -13.981 -4.746 25.341 1.00 90.00 137 ASN A CA 1
ATOM 1036 C C . ASN A 1 137 ? -13.182 -4.843 24.035 1.00 90.00 137 ASN A C 1
ATOM 1038 O O . ASN A 1 137 ? -12.015 -4.452 24.011 1.00 90.00 137 ASN A O 1
ATOM 1042 N N . CYS A 1 138 ? -13.765 -5.373 22.957 1.00 92.31 138 CYS A N 1
ATOM 1043 C CA . CYS A 1 138 ? -13.055 -5.580 21.703 1.00 92.31 138 CYS A CA 1
ATOM 1044 C C . CYS A 1 138 ? -13.954 -5.372 20.487 1.00 92.31 138 CYS A C 1
ATOM 1046 O O . CYS A 1 138 ? -15.067 -5.898 20.411 1.00 92.31 138 CYS A O 1
ATOM 1048 N N . CYS A 1 139 ? -13.440 -4.649 19.499 1.00 93.38 139 CYS A N 1
ATOM 1049 C CA . CYS A 1 139 ? -14.076 -4.527 18.197 1.00 93.38 139 CYS A CA 1
ATOM 1050 C C . CYS A 1 139 ? -13.055 -4.668 17.067 1.00 93.38 139 CYS A C 1
ATOM 1052 O O . CYS A 1 139 ? -11.869 -4.392 17.229 1.00 93.38 139 CYS A O 1
ATOM 1054 N N . GLU A 1 140 ? -13.530 -5.118 15.913 1.00 95.81 140 GLU A N 1
ATOM 1055 C CA . GLU A 1 140 ? -12.776 -5.132 14.667 1.00 95.81 140 GLU A CA 1
ATOM 1056 C C . GLU A 1 140 ? -13.207 -3.937 13.819 1.00 95.81 140 GLU A C 1
ATOM 1058 O O . GLU A 1 140 ? -14.392 -3.760 13.527 1.00 95.81 140 GLU A O 1
ATOM 1063 N N . VAL A 1 141 ? -12.246 -3.130 13.384 1.00 95.19 141 VAL A N 1
ATOM 1064 C CA . VAL A 1 141 ? -12.483 -2.037 12.444 1.00 95.19 141 VAL A CA 1
ATOM 1065 C C . VAL A 1 141 ? -11.988 -2.457 11.069 1.00 95.19 141 VAL A C 1
ATOM 1067 O O . VAL A 1 141 ? -10.804 -2.727 10.886 1.00 95.19 141 VAL A O 1
ATOM 1070 N N . SER A 1 142 ? -12.899 -2.494 10.097 1.00 93.88 142 SER A N 1
ATOM 1071 C CA . SER A 1 142 ? -12.600 -2.709 8.678 1.00 93.88 142 SER A CA 1
ATOM 1072 C C . SER A 1 142 ? -12.499 -1.364 7.963 1.00 93.88 142 SER A C 1
ATOM 1074 O O . SER A 1 142 ? -13.406 -0.534 8.072 1.00 93.88 142 SER A O 1
ATOM 1076 N N . PHE A 1 143 ? -11.421 -1.131 7.218 1.00 93.06 143 PHE A N 1
ATOM 1077 C CA . PHE A 1 143 ? -11.146 0.158 6.581 1.00 93.06 143 PHE A CA 1
ATOM 1078 C C . PHE A 1 143 ? -10.391 0.009 5.261 1.00 93.06 143 PHE A C 1
ATOM 1080 O O . PHE A 1 143 ? -9.806 -1.028 4.965 1.00 93.06 143 PHE A O 1
ATOM 1087 N N . VAL A 1 144 ? -10.431 1.063 4.452 1.00 89.62 144 VAL A N 1
ATOM 1088 C CA . VAL A 1 144 ? -9.633 1.199 3.234 1.00 89.62 144 VAL A CA 1
ATOM 1089 C C . VAL A 1 144 ? -8.518 2.189 3.500 1.00 89.62 144 VAL A C 1
ATOM 1091 O O . VAL A 1 144 ? -8.765 3.302 3.974 1.00 89.62 144 VAL A O 1
ATOM 1094 N N . THR A 1 145 ? -7.296 1.778 3.196 1.00 89.81 145 THR A N 1
ATOM 1095 C CA . THR A 1 145 ? -6.124 2.645 3.198 1.00 89.81 145 THR A CA 1
ATOM 1096 C C . THR A 1 145 ? -5.839 3.184 1.812 1.00 89.81 145 THR A C 1
ATOM 1098 O O . THR A 1 145 ? -6.184 2.561 0.811 1.00 89.81 145 THR A O 1
ATOM 1101 N N . ARG A 1 146 ? -5.164 4.332 1.759 1.00 88.25 146 ARG A N 1
ATOM 1102 C CA . ARG A 1 146 ? -4.633 4.904 0.529 1.00 88.25 146 ARG A CA 1
ATOM 1103 C C . ARG A 1 146 ? -3.220 5.431 0.727 1.00 88.25 146 ARG A C 1
ATOM 1105 O O . ARG A 1 146 ? -2.908 6.033 1.757 1.00 88.25 146 ARG A O 1
ATOM 1112 N N . TYR A 1 147 ? -2.369 5.213 -0.269 1.00 85.62 147 TYR A N 1
ATOM 1113 C CA . TYR A 1 147 ? -1.014 5.751 -0.297 1.00 85.62 147 TYR A CA 1
ATOM 1114 C C . TYR A 1 147 ? -1.029 7.228 -0.671 1.00 85.62 147 TYR A C 1
ATOM 1116 O O . TYR A 1 147 ? -1.656 7.634 -1.650 1.00 85.62 147 TYR A O 1
ATOM 1124 N N . LYS A 1 148 ? -0.292 8.030 0.094 1.00 81.44 148 LYS A N 1
ATOM 1125 C CA . LYS A 1 148 ? -0.008 9.427 -0.226 1.00 81.44 148 LYS A CA 1
ATOM 1126 C C . LYS A 1 148 ? 1.300 9.490 -1.004 1.00 81.44 148 LYS A C 1
ATOM 1128 O O . LYS A 1 148 ? 2.375 9.581 -0.415 1.00 81.44 148 LYS A O 1
ATOM 1133 N N . LEU A 1 149 ? 1.198 9.394 -2.325 1.00 77.38 149 LEU A N 1
ATOM 1134 C CA . LEU A 1 149 ? 2.337 9.621 -3.211 1.00 77.38 149 LEU A CA 1
ATOM 1135 C C . LEU A 1 149 ? 2.607 11.129 -3.329 1.00 77.38 149 LEU A C 1
ATOM 1137 O O . LEU A 1 149 ? 1.658 11.918 -3.304 1.00 77.38 149 LEU A O 1
ATOM 1141 N N . PRO A 1 150 ? 3.871 11.556 -3.476 1.00 74.69 150 PRO A N 1
ATOM 1142 C CA . PRO A 1 150 ? 4.163 12.916 -3.901 1.00 74.69 150 PRO A CA 1
ATOM 1143 C C . PRO A 1 150 ? 3.621 13.143 -5.315 1.00 74.69 150 PRO A C 1
ATOM 1145 O O . PRO A 1 150 ? 3.534 12.213 -6.119 1.00 74.69 150 PRO A O 1
ATOM 1148 N N . SER A 1 151 ? 3.302 14.397 -5.631 1.00 79.75 151 SER A N 1
ATOM 1149 C CA . SER A 1 151 ? 2.721 14.781 -6.923 1.00 79.75 151 SER A CA 1
ATOM 1150 C C . SER A 1 151 ? 3.561 14.334 -8.122 1.00 79.75 151 SER A C 1
ATOM 1152 O O . SER A 1 151 ? 3.000 13.965 -9.150 1.00 79.75 151 SER A O 1
ATOM 1154 N N . SER A 1 152 ? 4.888 14.290 -7.969 1.00 73.94 152 SER A N 1
ATOM 1155 C CA . SER A 1 152 ? 5.833 13.802 -8.980 1.00 73.94 152 SER A CA 1
ATOM 1156 C C . SER A 1 152 ? 5.648 12.332 -9.362 1.00 73.94 152 SER A C 1
ATOM 1158 O O . SER A 1 152 ? 6.142 11.920 -10.401 1.00 73.94 152 SER A O 1
ATOM 1160 N N . ALA A 1 153 ? 4.946 11.542 -8.549 1.00 75.19 153 ALA A N 1
ATOM 1161 C CA . ALA A 1 153 ? 4.680 10.128 -8.792 1.00 75.19 153 ALA A CA 1
ATOM 1162 C C . ALA A 1 153 ? 3.198 9.834 -9.076 1.00 75.19 153 ALA A C 1
ATOM 1164 O O . ALA A 1 153 ? 2.802 8.668 -9.109 1.00 75.19 153 ALA A O 1
ATOM 1165 N N . ASN A 1 154 ? 2.366 10.859 -9.298 1.00 81.75 154 ASN A N 1
ATOM 1166 C CA . ASN A 1 154 ? 0.947 10.672 -9.616 1.00 81.75 154 ASN A CA 1
ATOM 1167 C C . ASN A 1 154 ? 0.739 9.838 -10.888 1.00 81.75 154 ASN A C 1
ATOM 1169 O O . ASN A 1 154 ? -0.159 8.997 -10.931 1.00 81.75 154 ASN A O 1
ATOM 1173 N N . ASP A 1 155 ? 1.619 9.987 -11.878 1.00 82.88 155 ASP A N 1
ATOM 1174 C CA . ASP A 1 155 ? 1.574 9.218 -13.128 1.00 82.88 155 ASP A CA 1
ATOM 1175 C C . ASP A 1 155 ? 1.792 7.714 -12.913 1.00 82.88 155 ASP A C 1
ATOM 1177 O O . ASP A 1 155 ? 1.478 6.899 -13.786 1.00 82.88 155 ASP A O 1
ATOM 1181 N N . LEU A 1 156 ? 2.294 7.323 -11.737 1.00 80.62 156 LEU A N 1
ATOM 1182 C CA . LEU A 1 156 ? 2.512 5.928 -11.389 1.00 80.62 156 LEU A CA 1
ATOM 1183 C C . LEU A 1 156 ? 1.283 5.229 -10.804 1.00 80.62 156 LEU A C 1
ATOM 1185 O O . LEU A 1 156 ? 1.270 3.998 -10.739 1.00 80.62 156 LEU A O 1
ATOM 1189 N N . ILE A 1 157 ? 0.244 5.978 -10.414 1.00 85.56 157 ILE A N 1
ATOM 1190 C CA . ILE A 1 157 ? -0.965 5.455 -9.754 1.00 85.56 157 ILE A CA 1
ATOM 1191 C C . ILE A 1 157 ? -1.606 4.320 -10.559 1.00 85.56 157 ILE A C 1
ATOM 1193 O O . ILE A 1 157 ? -2.053 3.336 -9.979 1.00 85.56 157 ILE A O 1
ATOM 1197 N N . LYS A 1 158 ? -1.597 4.415 -11.894 1.00 86.88 158 LYS A N 1
ATOM 1198 C CA . LYS A 1 158 ? -2.187 3.400 -12.779 1.00 86.88 158 LYS A CA 1
ATOM 1199 C C . LYS A 1 158 ? -1.424 2.066 -12.812 1.00 86.88 158 LYS A C 1
ATOM 1201 O O . LYS A 1 158 ? -1.967 1.082 -13.304 1.00 86.88 158 LYS A O 1
ATOM 1206 N N . TYR A 1 159 ? -0.191 2.007 -12.297 1.00 83.06 159 TYR A N 1
ATOM 1207 C CA . TYR A 1 159 ? 0.610 0.776 -12.289 1.00 83.06 159 TYR A CA 1
ATOM 1208 C C . TYR A 1 159 ? 0.685 0.086 -10.921 1.00 83.06 159 TYR A C 1
ATOM 1210 O O . TYR A 1 159 ? 1.004 -1.104 -10.851 1.00 83.06 159 TYR A O 1
ATOM 1218 N N . ILE A 1 160 ? 0.433 0.810 -9.829 1.00 80.31 160 ILE A N 1
ATOM 1219 C CA . ILE A 1 160 ? 0.645 0.320 -8.461 1.00 80.31 160 ILE A CA 1
ATOM 1220 C C . ILE A 1 160 ? -0.669 0.103 -7.712 1.00 80.31 160 ILE A C 1
ATOM 1222 O O . ILE A 1 160 ? -1.693 0.712 -8.009 1.00 80.31 160 ILE A O 1
ATOM 1226 N N . TYR A 1 161 ? -0.631 -0.745 -6.686 1.00 78.81 161 TYR A N 1
ATOM 1227 C CA . TYR A 1 161 ? -1.676 -0.746 -5.672 1.00 78.81 161 TYR 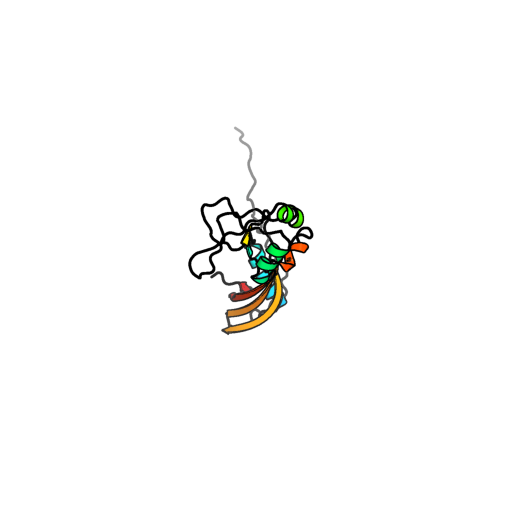A CA 1
ATOM 1228 C C . TYR A 1 161 ? -1.617 0.580 -4.919 1.00 78.81 161 TYR A C 1
ATOM 1230 O O . TYR A 1 161 ? -0.583 0.915 -4.351 1.00 78.81 161 TYR A O 1
ATOM 1238 N N . VAL A 1 162 ? -2.715 1.331 -4.924 1.00 74.88 162 VAL A N 1
ATOM 1239 C CA . VAL A 1 162 ? -2.818 2.612 -4.208 1.00 74.88 162 VAL A CA 1
ATOM 1240 C C . VAL A 1 162 ? -3.651 2.531 -2.942 1.00 74.88 162 VAL A C 1
ATOM 1242 O O . VAL A 1 162 ? -3.670 3.499 -2.191 1.00 74.88 162 VAL A O 1
ATOM 1245 N N . GLY A 1 163 ? -4.296 1.396 -2.684 1.00 76.25 163 GLY A N 1
ATOM 1246 C CA . GLY A 1 163 ? -5.077 1.177 -1.479 1.00 76.25 163 GLY A CA 1
ATOM 1247 C C . GLY A 1 163 ? -5.361 -0.293 -1.219 1.00 76.25 163 GLY A C 1
ATOM 1248 O O . GLY A 1 163 ? -5.322 -1.118 -2.137 1.00 76.25 163 GLY A O 1
ATOM 1249 N N . ALA A 1 164 ? -5.615 -0.617 0.044 1.00 79.56 164 ALA A N 1
ATOM 1250 C CA . ALA A 1 164 ? -5.924 -1.964 0.495 1.00 79.56 164 ALA A CA 1
ATOM 1251 C C . ALA A 1 164 ? -7.097 -1.937 1.473 1.00 79.56 164 ALA A C 1
ATOM 1253 O O . ALA A 1 164 ? -7.279 -0.981 2.226 1.00 79.56 164 ALA A O 1
ATOM 1254 N N . HIS A 1 165 ? -7.897 -3.002 1.454 1.00 84.25 165 HIS A N 1
ATOM 1255 C CA . HIS A 1 165 ? -8.841 -3.251 2.531 1.00 84.25 165 HIS A CA 1
ATOM 1256 C C . HIS A 1 165 ? -8.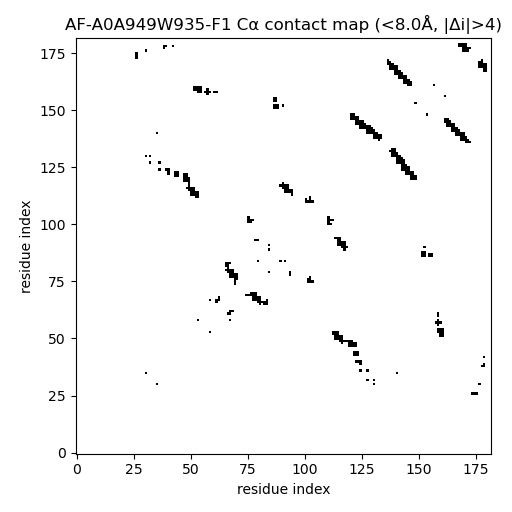097 -3.930 3.678 1.00 84.25 165 HIS A C 1
ATOM 1258 O O . HIS A 1 165 ? -7.538 -5.014 3.508 1.00 84.25 165 HIS A O 1
ATOM 1264 N N . GLU A 1 166 ? -8.119 -3.304 4.843 1.00 88.44 166 GLU A N 1
ATOM 1265 C CA . GLU A 1 166 ? -7.418 -3.746 6.038 1.00 88.44 166 GLU A CA 1
ATOM 1266 C C . GLU A 1 166 ? -8.391 -3.881 7.207 1.00 88.44 166 GLU A C 1
ATOM 1268 O O . GLU A 1 166 ? -9.519 -3.375 7.192 1.00 88.44 166 GLU A O 1
ATOM 1273 N N . LYS A 1 167 ? -7.949 -4.622 8.219 1.00 91.88 167 LYS A N 1
ATOM 1274 C CA . LYS A 1 167 ? -8.681 -4.844 9.458 1.00 91.88 167 LYS A CA 1
ATOM 1275 C C . LYS A 1 167 ? -7.730 -4.642 10.622 1.00 91.88 167 LYS A C 1
ATOM 1277 O O . LYS A 1 167 ? -6.592 -5.102 10.565 1.00 91.88 167 LYS A O 1
ATOM 1282 N N . LEU A 1 168 ? -8.199 -3.969 11.664 1.00 93.44 168 LEU A N 1
ATOM 1283 C CA . LEU A 1 168 ? -7.467 -3.819 12.915 1.00 93.44 168 LEU A CA 1
ATOM 1284 C C . LEU A 1 168 ? -8.381 -4.127 14.089 1.00 93.44 168 LEU A C 1
ATOM 1286 O O . LEU A 1 168 ? -9.562 -3.776 14.084 1.00 93.44 168 LEU A O 1
ATOM 1290 N N . LEU A 1 169 ? -7.807 -4.768 15.102 1.00 94.31 169 LEU A N 1
ATOM 1291 C CA . LEU A 1 169 ? -8.479 -4.991 16.368 1.00 94.31 169 LEU A CA 1
ATOM 1292 C C . LEU A 1 169 ? -8.265 -3.793 17.277 1.00 94.31 169 LEU A C 1
ATOM 1294 O O . LEU A 1 169 ? -7.160 -3.267 17.404 1.00 94.31 169 LEU A O 1
ATOM 1298 N N . PHE A 1 170 ? -9.340 -3.399 17.932 1.00 94.62 170 PHE A N 1
ATOM 1299 C CA . PHE A 1 170 ? -9.356 -2.378 18.954 1.00 94.62 170 PHE A CA 1
ATOM 1300 C C . PHE A 1 170 ? -9.703 -3.022 20.284 1.00 94.62 170 PHE A C 1
ATOM 1302 O O . PHE A 1 170 ? -10.614 -3.848 20.366 1.00 94.62 170 PHE A O 1
ATOM 1309 N N . GLN A 1 171 ? -8.979 -2.625 21.322 1.00 93.44 171 GLN A N 1
ATOM 1310 C CA . GLN A 1 171 ? -9.219 -3.038 22.694 1.00 93.44 171 GLN A CA 1
ATOM 1311 C C . GLN A 1 171 ? -9.606 -1.823 23.535 1.00 93.44 171 GLN A C 1
ATOM 1313 O O . GLN A 1 171 ? -9.055 -0.734 23.360 1.00 93.44 171 GLN A O 1
ATOM 1318 N N . ARG A 1 172 ? -10.579 -2.016 24.422 1.00 89.75 172 ARG A N 1
ATOM 1319 C CA . ARG A 1 172 ? -11.041 -1.007 25.370 1.00 89.75 172 ARG A CA 1
ATOM 1320 C C . ARG A 1 172 ? -10.135 -0.972 26.597 1.00 89.75 172 ARG A C 1
ATOM 1322 O O . ARG A 1 172 ? -9.802 -2.019 27.148 1.00 89.75 172 ARG A O 1
ATOM 1329 N N . PHE A 1 173 ? -9.800 0.235 27.026 1.00 87.69 173 PHE A N 1
ATOM 1330 C CA . PHE A 1 173 ? -9.113 0.566 28.269 1.00 87.69 173 PHE A CA 1
ATOM 1331 C C . PHE A 1 173 ? -9.937 1.610 29.030 1.00 87.69 173 PHE A C 1
ATOM 1333 O O . PHE A 1 173 ? -10.847 2.220 28.462 1.00 87.69 173 PHE A O 1
ATOM 1340 N N . ASP A 1 174 ? -9.594 1.841 30.297 1.00 84.56 174 ASP A N 1
ATOM 1341 C CA . ASP A 1 174 ? -10.291 2.804 31.160 1.00 84.56 174 ASP A CA 1
ATOM 1342 C C . ASP A 1 174 ? -10.289 4.231 30.582 1.00 84.56 174 ASP A C 1
ATOM 1344 O O . ASP A 1 174 ? -11.206 5.009 30.834 1.00 84.56 174 ASP A O 1
ATOM 1348 N N . ASP A 1 175 ? -9.278 4.567 29.772 1.00 83.94 175 ASP A N 1
ATOM 1349 C CA . ASP A 1 175 ? -9.106 5.880 29.147 1.00 83.94 175 ASP A CA 1
ATOM 1350 C C . ASP A 1 175 ? -9.539 5.950 27.670 1.00 83.94 175 ASP A C 1
ATOM 1352 O O . ASP A 1 175 ? -9.462 7.014 27.047 1.00 83.94 175 ASP A O 1
ATOM 1356 N N . GLY A 1 176 ? -10.040 4.846 27.106 1.00 86.62 176 GLY A N 1
ATOM 1357 C CA . GLY A 1 176 ? -10.594 4.797 25.754 1.00 86.62 176 GLY A CA 1
ATOM 1358 C C . GLY A 1 176 ? -10.207 3.555 24.957 1.00 86.62 176 GLY A C 1
ATOM 1359 O O . GLY A 1 176 ? -9.677 2.570 25.466 1.00 86.62 176 GLY A O 1
ATOM 1360 N N . TRP A 1 177 ? -10.501 3.590 23.663 1.00 90.31 177 TRP A N 1
ATOM 1361 C CA . TRP A 1 177 ? -10.130 2.523 22.736 1.00 90.31 177 TRP A CA 1
ATOM 1362 C C . TRP A 1 177 ? -8.675 2.671 22.289 1.00 90.31 177 TRP A C 1
ATOM 1364 O O . TRP A 1 177 ? -8.175 3.790 22.215 1.00 90.31 177 TRP A O 1
ATOM 1374 N N . ARG A 1 178 ? -7.990 1.564 21.985 1.00 90.81 178 ARG A N 1
ATOM 1375 C CA . ARG A 1 178 ? -6.640 1.559 21.394 1.00 90.81 178 ARG A CA 1
ATOM 1376 C C . ARG A 1 178 ? -6.510 0.447 20.362 1.00 90.81 178 ARG A C 1
ATOM 1378 O O . ARG A 1 178 ? -7.096 -0.621 20.538 1.00 90.81 178 ARG A O 1
ATOM 1385 N N . VAL A 1 179 ? -5.703 0.661 19.322 1.00 91.38 179 VAL A N 1
ATOM 1386 C CA . VAL A 1 179 ? -5.316 -0.409 18.386 1.00 91.38 179 VAL A CA 1
ATOM 1387 C C . VAL A 1 179 ? -4.517 -1.469 19.151 1.00 91.38 179 VAL A C 1
ATOM 1389 O O . VAL A 1 179 ? -3.484 -1.163 19.746 1.00 91.38 179 VAL A O 1
ATOM 1392 N N . SER A 1 180 ? -4.994 -2.711 19.134 1.00 88.12 180 SER A N 1
ATOM 1393 C CA . SER A 1 180 ? -4.304 -3.854 19.729 1.00 88.12 180 SER A CA 1
ATOM 1394 C C . SER A 1 180 ? -3.109 -4.233 18.850 1.00 88.12 180 SER A C 1
ATOM 1396 O O . SER A 1 180 ? -3.260 -4.432 17.643 1.00 88.12 180 SER A O 1
ATOM 1398 N N . GLN A 1 181 ? -1.908 -4.283 19.431 1.00 69.44 181 GLN A N 1
ATOM 1399 C CA . GLN A 1 181 ? -0.718 -4.765 18.728 1.00 69.44 181 GLN A CA 1
ATOM 1400 C C . GLN A 1 181 ? -0.766 -6.297 18.694 1.00 69.44 181 GLN A C 1
ATOM 1402 O O . GLN A 1 181 ? -0.720 -6.930 19.747 1.00 69.44 181 GLN A O 1
ATOM 1407 N N . GLN A 1 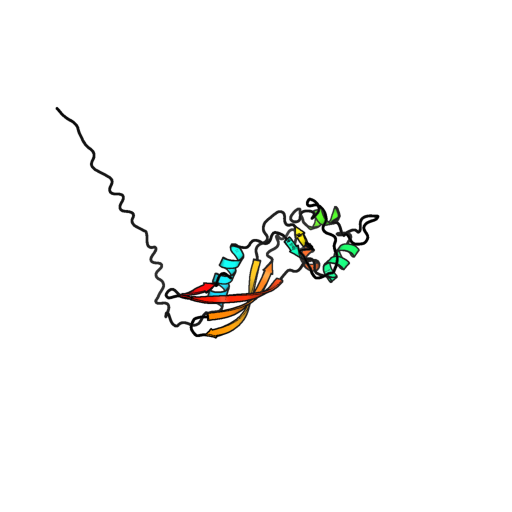182 ? -0.894 -6.872 17.495 1.00 52.75 182 GLN A N 1
ATOM 1408 C CA . GLN A 1 182 ? -0.676 -8.300 17.240 1.00 52.75 182 GLN A CA 1
ATOM 1409 C C . GLN A 1 182 ? 0.759 -8.551 16.789 1.00 52.75 182 GLN A C 1
ATOM 1411 O O . GLN A 1 182 ? 1.279 -7.715 16.011 1.00 52.75 182 GLN A O 1
#

Nearest PDB structures (foldseek):
  5z3r-assembly4_E  TM=5.804E-01  e=7.608E-01  Mycolicibacterium neoaurum
  3i0y-assembly1_B  TM=6.328E-01  e=2.025E+00  Xanthomonas campestris pv. campestris
  3cnx-assembly2_C-2  TM=2.883E-01  e=1.910E-01  Streptomyces avermitilis
  5cnl-assembly1_A  TM=2.976E-01  e=7.608E-01  Legionella pneumophila subsp. pneumophila str. Philadelphia 1

Mean predicted aligned error: 13.29 Å

Secondary structure (DSSP, 8-state):
--------------------------TTPPPPHHHHHHHHHHHHHTS-EEEEEBPHHHHHHHHHTTSEEPPTT-TT--EE-HHHHHHHTT-EE-S-SSS-------SSS----EEEEEEEEEEEEEEEEEEEEEETTEEEEEEEEEEE--GGGGGGTTTB--EEEEEEEEEEETTEEEE---

pLDDT: mean 71.51, std 20.59, range [30.06, 95.81]

Sequence (182 aa):
MNVKHAFSHLQLIIVASVVCSSCGRDPNAPLTREEATMQINQHLAQRPITSLKLTREGKLLALQDGLLAKPPGFARDLRTTQKFEAVSGGLLKQGTDLPSVILASDSHKRTNEGLRTTAPIHVSVEQIKGIALINQNCCEVSFVTRYKLPSSANDLIKYIYVGAHEKLLFQRFDDGWRVSQQ

Solvent-accessible surface area (backbone atoms only — not comparable to full-atom values): 11146 Å² total; per-residue (Å²): 139,88,82,81,87,82,80,85,78,86,78,77,78,73,74,77,72,76,70,69,82,69,67,85,70,61,79,79,64,76,91,46,73,66,57,50,50,52,52,49,33,55,56,33,65,75,55,63,39,51,59,44,40,54,34,76,66,15,51,53,49,32,40,73,72,48,27,30,43,66,51,89,96,34,92,55,37,76,39,77,33,75,59,31,44,65,50,31,64,61,43,50,42,83,84,71,91,58,89,83,73,63,64,64,95,66,100,74,81,89,61,76,68,37,48,28,39,70,55,74,36,48,48,37,71,73,42,81,76,46,77,44,77,77,50,102,51,31,32,41,38,33,30,31,37,31,58,56,70,59,77,63,36,55,84,46,54,79,29,34,61,52,59,48,82,47,72,46,47,32,35,59,48,89,92,44,76,40,79,55,87,127